Protein AF-A0A7W9L781-F1 (afdb_monomer)

Sequence (285 aa):
MYNSGLSIKDALEDVSKNLYVLPAIQREFVWKPEQICRLFDSLMQGYPFGTFLFWKVEPEKSGQFKFYGFVQNYHERDAAHCPELGALPNRELTAVLDGQQRLTALNIGLRGSMAIKEPNKRWSNANAFPKRVLHVDLLAAKGEDEEGEAYRFRFLELEKAKADAESLWYPVPDILAVTNVGRLSQWLFGRFQEVGLGGESELFNRASDTLHRLYEVVHTARNLTHYTERSQELDRVLRIFIRMNSGGDRPVLFRLAPQRRCCPVVGARRPSGDSWPRRRVEPGG

Foldseek 3Di:
DWDFFDFLLRLLVCLVVQQEWAFPLDDFQDDDQVVLQVLLLCLLVPHQNDAWEKEWDALQCQQQTWTFGADAEDAPPPHRGTHTPPRPHRDTHIHTLPCNNVSSSSNNAQRHWFFDADPPDDPPDPVRTATWYKKWFLQDCQDPPVVRRRTDIDTHHPVVCVPDLPTNIDGNNVLSVDPDLVVVLVVLCVSCVVSVNNPVVVSSVSSSVSSVSSNCSRPPDSSHTYDYDHDPDPVVVVVVSQVVPVVPPGDDDDDPDGDDDDDDDDDDDDDDDDDDDDDDDDDDD

Solvent-accessible surface area (backbone atoms only — not comparable to full-atom values): 16722 Å² total; per-residue (Å²): 114,78,53,82,42,43,25,52,47,59,55,50,49,34,42,73,71,64,32,36,32,32,44,80,84,62,77,76,73,80,81,52,72,67,56,43,29,51,52,54,29,38,49,70,74,63,51,86,76,55,70,29,36,34,34,46,39,52,28,91,52,30,55,73,51,61,40,24,39,70,45,34,62,39,22,68,86,89,36,52,60,57,47,76,64,59,78,53,61,70,36,71,33,34,32,43,72,38,50,55,64,62,55,30,40,50,34,19,40,43,74,33,28,45,19,54,75,44,85,97,48,56,89,88,43,76,87,22,40,58,68,16,34,34,24,36,41,40,63,62,70,70,43,87,44,99,84,59,64,50,50,60,47,46,73,37,37,72,69,60,46,67,68,43,86,88,50,48,59,44,59,45,34,60,59,76,75,56,89,53,69,68,61,52,55,53,52,49,52,54,52,31,51,76,73,68,47,70,81,44,61,68,57,50,50,51,27,49,53,52,51,51,46,52,47,38,49,36,67,66,33,46,59,45,38,38,39,64,44,68,72,85,50,64,72,58,53,51,50,51,48,48,62,71,54,45,86,54,73,75,77,81,84,73,76,84,70,69,83,74,81,78,74,86,84,79,84,81,90,86,83,90,83,85,84,83,86,90,86,87,81,87,88,91,135

InterPro domains:
  IPR004919 GmrSD restriction endonucleases, N-terminal domain [PF03235] (8-248)

Secondary structure (DSSP, 8-state):
-EEEEEPHHHHHHHHHTT-EEEETTPPPP---HHHHHHHHHHHHHT----EEEEEEEPHHHHTTS-EEPPPSEEETTTB-SPPB----TT--EEEEEE-HHHHHHHHHHHH-EEE-PPTTS-TT-GGGS-EEEEEEESS------TT---S-EEEE-HHHHHH-SS--EEEGGGGGG--SHHHHHHHHHHHHHHTT-TT-HHHHHHHHHHHHHHHIIIII---EEEEEE----HHHHHHHHHHHHTTSSPPP---------------------------------

pLDDT: mean 78.5, std 19.69, range [27.98, 96.44]

Mean predicted aligned error: 11.53 Å

Radius of gyration: 25.7 Å; Cα contacts (8 Å, |Δi|>4): 435; chains: 1; bounding box: 94×49×53 Å

Organism: Brevundimonas vesicularis (NCBI:txid41276)

Nearest PDB structures (foldseek):
  7p9k-assembly1_B  TM=9.036E-01  e=3.433E-27  Escherichia fergusonii ATCC 35469
  7p9m-assembly1_A  TM=8.780E-01  e=1.892E-24  Escherichia fergusonii ATCC 35469
  7p9m-assembly1_B  TM=8.901E-01  e=6.105E-23  Escherichia fergusonii ATCC 35469
  2qgn-assembly1_A  TM=2.342E-01  e=7.440E+00  Halalkalibacterium halodurans C-125

Structure (mmCIF, N/CA/C/O backbone):
data_AF-A0A7W9L781-F1
#
_entry.id   AF-A0A7W9L781-F1
#
loop_
_atom_site.group_PDB
_atom_site.id
_atom_site.type_symbol
_atom_site.label_atom_id
_atom_site.label_alt_id
_atom_site.label_comp_id
_atom_site.label_asym_id
_atom_site.label_entity_id
_atom_site.label_seq_id
_atom_site.pdbx_PDB_ins_code
_atom_site.Cartn_x
_atom_site.Cartn_y
_atom_site.Cartn_z
_atom_site.occupancy
_atom_site.B_iso_or_equiv
_atom_site.auth_seq_id
_atom_site.auth_comp_id
_atom_site.auth_asym_id
_atom_site.auth_atom_id
_atom_site.pdbx_PDB_model_num
ATOM 1 N N . MET A 1 1 ? 2.669 2.749 25.918 1.00 42.81 1 MET A N 1
ATOM 2 C CA . MET A 1 1 ? 3.988 2.226 25.502 1.00 42.81 1 MET A CA 1
ATOM 3 C C . MET A 1 1 ? 4.027 2.268 23.987 1.00 42.81 1 MET A C 1
ATOM 5 O O . MET A 1 1 ? 3.068 1.810 23.378 1.00 42.81 1 MET A O 1
ATOM 9 N N . TYR A 1 2 ? 5.053 2.883 23.398 1.00 49.41 2 TYR A N 1
ATOM 10 C CA . TYR A 1 2 ? 5.315 2.766 21.962 1.00 49.41 2 TYR A CA 1
ATOM 11 C C . TYR A 1 2 ? 5.859 1.358 21.725 1.00 49.41 2 TYR A C 1
ATOM 13 O O . TYR A 1 2 ? 6.877 1.003 22.314 1.00 49.41 2 TYR A O 1
ATOM 21 N N . ASN A 1 3 ? 5.149 0.543 20.951 1.00 54.62 3 ASN A N 1
ATOM 22 C CA . ASN A 1 3 ? 5.603 -0.808 20.641 1.00 54.62 3 ASN A CA 1
ATOM 23 C C . ASN A 1 3 ? 6.422 -0.785 19.347 1.00 54.62 3 ASN A C 1
ATOM 25 O O . ASN A 1 3 ? 6.107 -0.047 18.413 1.00 54.62 3 ASN A O 1
ATOM 29 N N . SER A 1 4 ? 7.489 -1.584 19.337 1.00 52.03 4 SER A N 1
ATOM 30 C CA . SER A 1 4 ? 8.460 -1.759 18.254 1.00 52.03 4 SER A CA 1
ATOM 31 C C . SER A 1 4 ? 7.769 -1.923 16.895 1.00 52.03 4 SER A C 1
ATOM 33 O O . SER A 1 4 ? 6.779 -2.647 16.802 1.00 52.03 4 SER A O 1
ATOM 35 N N . GLY A 1 5 ? 8.284 -1.234 15.870 1.00 65.69 5 GLY A N 1
ATOM 36 C CA . GLY A 1 5 ? 7.576 -0.977 14.611 1.00 65.69 5 GLY A CA 1
ATOM 37 C C . GLY A 1 5 ? 7.025 -2.221 13.905 1.00 65.69 5 GLY A C 1
ATOM 38 O O . GLY A 1 5 ? 7.646 -3.283 13.890 1.00 65.69 5 GLY A O 1
ATOM 39 N N . LEU A 1 6 ? 5.839 -2.060 13.328 1.00 80.56 6 LEU A N 1
ATOM 40 C CA . LEU A 1 6 ? 5.156 -3.051 12.498 1.00 80.56 6 LEU A CA 1
ATOM 41 C C . LEU A 1 6 ? 5.680 -2.924 11.057 1.00 80.56 6 LEU A C 1
ATOM 43 O O . LEU A 1 6 ? 5.978 -1.806 10.622 1.00 80.56 6 LEU A O 1
ATOM 47 N N . SER A 1 7 ? 5.819 -4.032 10.323 1.00 88.56 7 SER A N 1
ATOM 48 C CA . SER A 1 7 ? 6.110 -3.948 8.886 1.00 88.56 7 SER A CA 1
ATOM 49 C C . SER A 1 7 ? 4.850 -3.546 8.111 1.00 88.56 7 SER A C 1
ATOM 51 O O . SER A 1 7 ? 3.725 -3.784 8.562 1.00 88.56 7 SER A O 1
ATOM 53 N N . ILE A 1 8 ? 5.017 -2.947 6.929 1.00 90.50 8 ILE A N 1
ATOM 54 C CA . ILE A 1 8 ? 3.876 -2.626 6.056 1.00 90.50 8 ILE A CA 1
ATOM 55 C C . ILE A 1 8 ? 3.110 -3.897 5.696 1.00 90.50 8 ILE A C 1
ATOM 57 O O . ILE A 1 8 ? 1.880 -3.901 5.732 1.00 90.50 8 ILE A O 1
ATOM 61 N N . LYS A 1 9 ? 3.825 -4.982 5.390 1.00 91.31 9 LYS A N 1
ATOM 62 C CA . LYS A 1 9 ? 3.214 -6.275 5.095 1.00 91.31 9 LYS A CA 1
ATOM 63 C C . LYS A 1 9 ? 2.321 -6.766 6.233 1.00 91.31 9 LYS A C 1
ATOM 65 O O . LYS A 1 9 ? 1.160 -7.061 5.971 1.00 91.31 9 LYS A O 1
ATOM 70 N N . ASP A 1 10 ? 2.818 -6.792 7.469 1.00 90.62 10 ASP A N 1
ATOM 71 C CA . ASP A 1 10 ? 2.042 -7.273 8.623 1.00 90.62 10 ASP A CA 1
ATOM 72 C C . ASP A 1 10 ? 0.781 -6.420 8.834 1.00 90.62 10 ASP A C 1
ATOM 74 O O . ASP A 1 10 ? -0.316 -6.947 9.023 1.00 90.62 10 ASP A O 1
ATOM 78 N N . ALA A 1 11 ? 0.908 -5.093 8.715 1.00 90.56 11 ALA A N 1
ATOM 79 C CA . ALA A 1 11 ? -0.229 -4.180 8.812 1.00 90.56 11 ALA A CA 1
ATOM 80 C C . ALA A 1 11 ? -1.291 -4.459 7.741 1.00 90.56 11 ALA A C 1
ATOM 82 O O . ALA A 1 11 ? -2.489 -4.478 8.024 1.00 90.56 11 ALA A O 1
ATOM 83 N N . LEU A 1 12 ? -0.863 -4.675 6.496 1.00 91.94 12 LEU A N 1
ATOM 84 C CA . LEU A 1 12 ? -1.770 -4.958 5.388 1.00 91.94 12 LEU A CA 1
ATOM 85 C C . LEU A 1 12 ? -2.371 -6.366 5.464 1.00 91.94 12 LEU A C 1
ATOM 87 O O . LEU A 1 12 ? -3.509 -6.562 5.029 1.00 91.94 12 LEU A O 1
ATOM 91 N N . GLU A 1 13 ? -1.662 -7.333 6.044 1.00 91.81 13 GLU A N 1
ATOM 92 C CA . GLU A 1 13 ? -2.226 -8.640 6.371 1.00 91.81 13 GLU A CA 1
ATOM 93 C C . GLU A 1 13 ? -3.347 -8.516 7.407 1.00 91.81 13 GLU A C 1
ATOM 95 O O . GLU A 1 13 ? -4.419 -9.095 7.214 1.00 91.81 13 GLU A O 1
ATOM 100 N N . ASP A 1 14 ? -3.155 -7.726 8.462 1.00 91.81 14 ASP A N 1
ATOM 101 C CA . ASP A 1 14 ? -4.190 -7.483 9.470 1.00 91.81 14 ASP A CA 1
ATOM 102 C C . ASP A 1 14 ? -5.403 -6.743 8.887 1.00 91.81 14 ASP A C 1
ATOM 104 O O . ASP A 1 14 ? -6.551 -7.071 9.210 1.00 91.81 14 ASP A O 1
ATOM 108 N N . VAL A 1 15 ? -5.177 -5.802 7.964 1.00 91.25 15 VAL A N 1
ATOM 109 C CA . VAL A 1 15 ? -6.245 -5.178 7.166 1.00 91.25 15 VAL A CA 1
ATOM 110 C C . VAL A 1 15 ? -6.979 -6.231 6.331 1.00 91.25 15 VAL A C 1
ATOM 112 O O . VAL A 1 15 ? -8.206 -6.249 6.307 1.00 91.25 15 VAL A O 1
ATOM 115 N N . SER A 1 16 ? -6.259 -7.149 5.678 1.00 88.75 16 SER A N 1
ATOM 116 C CA . SER A 1 16 ? -6.868 -8.199 4.846 1.00 88.75 16 SER A CA 1
ATOM 117 C C . SER A 1 16 ? -7.725 -9.191 5.640 1.00 88.75 16 SER A C 1
ATOM 119 O O . SER A 1 16 ? -8.744 -9.665 5.139 1.00 88.75 16 SER A O 1
ATOM 121 N N . LYS A 1 17 ? -7.342 -9.475 6.891 1.00 89.19 17 LYS A N 1
ATOM 122 C CA . LYS A 1 17 ? -8.046 -10.383 7.813 1.00 89.19 17 LYS A CA 1
ATOM 123 C C . LYS A 1 17 ? -9.214 -9.697 8.542 1.00 89.19 17 LYS A C 1
ATOM 125 O O . LYS A 1 17 ? -9.870 -10.334 9.379 1.00 89.19 17 LYS A O 1
ATOM 130 N N . ASN A 1 18 ? -9.477 -8.421 8.230 1.00 88.69 18 ASN A N 1
ATOM 131 C CA . ASN A 1 18 ? -10.424 -7.540 8.920 1.00 88.69 18 ASN A CA 1
ATOM 132 C C . ASN A 1 18 ? -10.156 -7.444 10.433 1.00 88.69 18 ASN A C 1
ATOM 134 O O . ASN A 1 18 ? -11.088 -7.354 11.230 1.00 88.69 18 ASN A O 1
ATOM 138 N N . LEU A 1 19 ? -8.882 -7.511 10.834 1.00 89.88 19 LEU A N 1
ATOM 139 C CA . LEU A 1 19 ? -8.443 -7.258 12.209 1.00 89.88 19 LEU A CA 1
ATOM 140 C C . LEU A 1 19 ? -8.221 -5.763 12.432 1.00 89.88 19 LEU A C 1
ATOM 142 O O . LEU A 1 19 ? -8.512 -5.250 13.512 1.00 89.88 19 LEU A O 1
ATOM 146 N N . TYR A 1 20 ? -7.724 -5.065 11.408 1.00 92.88 20 TYR A N 1
ATOM 147 C CA . TYR A 1 20 ? -7.632 -3.609 11.406 1.00 92.88 20 TYR A CA 1
ATOM 148 C C . TYR A 1 20 ? -8.896 -3.032 10.792 1.00 92.88 20 TYR A C 1
ATOM 150 O O . TYR A 1 20 ? -9.291 -3.400 9.685 1.00 92.88 20 TYR A O 1
ATOM 158 N N . VAL A 1 21 ? -9.522 -2.114 11.518 1.00 92.12 21 VAL A N 1
ATOM 159 C CA . VAL A 1 21 ? -10.822 -1.549 11.159 1.00 92.12 21 VAL A CA 1
ATOM 160 C C . VAL A 1 21 ? -10.839 -0.038 11.332 1.00 92.12 21 VAL A C 1
ATOM 162 O O . VAL A 1 21 ? -10.055 0.532 12.089 1.00 92.12 21 VAL A O 1
ATOM 165 N N . LEU A 1 22 ? -11.754 0.625 10.636 1.00 90.56 22 LEU A N 1
ATOM 166 C CA . LEU A 1 22 ? -12.004 2.053 10.770 1.00 90.56 22 LEU A CA 1
ATOM 167 C C . LEU A 1 22 ? -13.242 2.279 11.658 1.00 90.56 22 LEU A C 1
ATOM 169 O O . LEU A 1 22 ? -14.298 1.696 11.387 1.00 90.56 22 LEU A O 1
ATOM 173 N N . PRO A 1 23 ? -13.144 3.091 12.726 1.00 87.50 23 PRO A N 1
ATOM 174 C CA . PRO A 1 23 ? -14.291 3.434 13.569 1.00 87.50 23 PRO A CA 1
ATOM 175 C C . PRO A 1 23 ? -15.217 4.397 12.831 1.00 87.50 23 PRO A C 1
ATOM 177 O O . PRO A 1 23 ? -14.705 5.242 12.121 1.00 87.50 23 PRO A O 1
ATOM 180 N N . ALA A 1 24 ? -16.528 4.373 13.098 1.00 83.12 24 ALA A N 1
ATOM 181 C CA . ALA A 1 24 ? -17.551 5.188 12.414 1.00 83.12 24 ALA A CA 1
ATOM 182 C C . ALA A 1 24 ? -17.376 6.729 12.400 1.00 83.12 24 ALA A C 1
ATOM 184 O O . ALA A 1 24 ? -18.171 7.425 11.774 1.00 83.12 24 ALA A O 1
ATOM 185 N N . ILE A 1 25 ? -16.383 7.272 13.108 1.00 80.00 25 ILE A N 1
ATOM 186 C CA . ILE A 1 25 ? -16.018 8.699 13.085 1.00 80.00 25 ILE A CA 1
ATOM 187 C C . ILE A 1 25 ? -14.985 9.024 11.985 1.00 80.00 25 ILE A C 1
ATOM 189 O O . ILE A 1 25 ? -14.530 10.163 11.865 1.00 80.00 25 ILE A O 1
ATOM 193 N N . GLN A 1 26 ? -14.577 8.025 11.200 1.00 80.12 26 GLN A N 1
ATOM 194 C CA . GLN A 1 26 ? -13.564 8.153 10.163 1.00 80.12 26 GLN A CA 1
ATOM 195 C C . GLN A 1 26 ? -14.005 9.120 9.059 1.00 80.12 26 GLN A C 1
ATOM 197 O O . GLN A 1 26 ? -15.163 9.140 8.644 1.00 80.12 26 GLN A O 1
ATOM 202 N N . ARG A 1 27 ? -13.056 9.904 8.538 1.00 84.06 27 ARG A N 1
ATOM 203 C CA . ARG A 1 27 ? -13.295 10.707 7.326 1.00 84.06 27 ARG A CA 1
ATOM 204 C C . ARG A 1 27 ? -13.153 9.829 6.088 1.00 84.06 27 ARG A C 1
ATOM 206 O O . ARG A 1 27 ? -12.332 8.911 6.092 1.00 84.06 27 ARG A O 1
ATOM 213 N N . GLU A 1 28 ? -13.887 10.161 5.032 1.00 85.19 28 GLU A N 1
ATOM 214 C CA . GLU A 1 28 ? -13.767 9.485 3.738 1.00 85.19 28 GLU A CA 1
ATOM 215 C C . GLU A 1 28 ? -12.348 9.576 3.170 1.00 85.19 28 GLU A C 1
ATOM 217 O O . GLU A 1 28 ? -11.562 10.466 3.514 1.00 85.19 28 GLU A O 1
ATOM 222 N N . PHE A 1 29 ? -12.001 8.620 2.311 1.00 88.31 29 PHE A N 1
ATOM 223 C CA . PHE A 1 29 ? -10.730 8.635 1.604 1.00 88.31 29 PHE A CA 1
ATOM 224 C C . PHE A 1 29 ? -10.739 9.719 0.522 1.00 88.31 29 PHE A C 1
ATOM 226 O O . PHE A 1 29 ? -11.594 9.709 -0.357 1.00 88.31 29 PHE A O 1
ATOM 233 N N . VAL A 1 30 ? -9.787 10.654 0.595 1.00 88.94 30 VAL A N 1
ATOM 234 C CA . VAL A 1 30 ? -9.740 11.840 -0.286 1.00 88.94 30 VAL A CA 1
ATOM 235 C C . VAL A 1 30 ? -8.405 12.007 -1.011 1.00 88.94 30 VAL A C 1
ATOM 237 O O . VAL A 1 30 ? -8.201 13.006 -1.700 1.00 88.94 30 VAL A O 1
ATOM 240 N N . TRP A 1 31 ? -7.468 11.071 -0.842 1.00 92.44 31 TRP A N 1
ATOM 241 C CA . TRP A 1 31 ? -6.155 11.180 -1.471 1.00 92.44 31 TRP A CA 1
ATOM 242 C C . TRP A 1 31 ? -6.209 10.889 -2.970 1.00 92.44 31 TRP A C 1
ATOM 244 O O . TRP A 1 31 ? -6.793 9.901 -3.418 1.00 92.44 31 TRP A O 1
ATOM 254 N N . LYS A 1 32 ? -5.532 11.745 -3.735 1.00 92.12 32 LYS A N 1
ATOM 255 C CA . LYS A 1 32 ? -5.332 11.592 -5.179 1.00 92.12 32 LYS A CA 1
ATOM 256 C C . LYS A 1 32 ? -4.143 10.665 -5.485 1.00 92.12 32 LYS A C 1
ATOM 258 O O . LYS A 1 32 ? -3.283 10.492 -4.614 1.00 92.12 32 LYS A O 1
ATOM 263 N N . PRO A 1 33 ? -4.045 10.100 -6.705 1.00 92.69 33 PRO A N 1
ATOM 264 C CA . PRO A 1 33 ? -2.952 9.208 -7.097 1.00 92.69 33 PRO A CA 1
ATOM 265 C C . PRO A 1 33 ? -1.568 9.786 -6.814 1.00 92.69 33 PRO A C 1
ATOM 267 O O . PRO A 1 33 ? -0.698 9.078 -6.320 1.00 92.69 33 PRO A O 1
ATOM 270 N N . GLU A 1 34 ? -1.381 11.085 -7.049 1.00 92.00 34 GLU A N 1
ATOM 271 C CA . GLU A 1 34 ? -0.097 11.768 -6.883 1.00 92.00 34 GLU A CA 1
ATOM 272 C C . GLU A 1 34 ? 0.348 11.783 -5.413 1.00 92.00 34 GLU A C 1
ATOM 274 O O . GLU A 1 34 ? 1.533 11.644 -5.117 1.00 92.00 34 GLU A O 1
ATOM 279 N N . GLN A 1 35 ? -0.597 11.888 -4.473 1.00 92.94 35 GLN A N 1
ATOM 280 C CA . GLN A 1 35 ? -0.300 11.840 -3.037 1.00 92.94 35 GLN A CA 1
ATOM 281 C C . GLN A 1 35 ? 0.135 10.441 -2.602 1.00 92.94 35 GLN A C 1
ATOM 283 O O . GLN A 1 35 ? 1.015 10.307 -1.755 1.00 92.94 35 GLN A O 1
ATOM 288 N N . ILE A 1 36 ? -0.457 9.400 -3.194 1.00 94.38 36 ILE A N 1
ATOM 289 C CA . ILE A 1 36 ? -0.025 8.023 -2.959 1.00 94.38 36 ILE A CA 1
ATOM 290 C C . ILE A 1 36 ? 1.374 7.820 -3.551 1.00 94.38 36 ILE A C 1
ATOM 292 O O . ILE A 1 36 ? 2.243 7.316 -2.852 1.00 94.38 36 ILE A O 1
ATOM 296 N N . CYS A 1 37 ? 1.641 8.270 -4.780 1.00 93.69 37 CYS A N 1
ATOM 297 C CA . CYS A 1 37 ? 2.978 8.182 -5.376 1.00 93.69 37 CYS A CA 1
ATOM 298 C C . CYS A 1 37 ? 4.049 8.846 -4.493 1.00 93.69 37 CYS A C 1
ATOM 300 O O . CYS A 1 37 ? 5.049 8.209 -4.175 1.00 93.69 37 CYS A O 1
ATOM 302 N N . ARG A 1 38 ? 3.792 10.068 -4.006 1.00 91.88 38 ARG A N 1
ATOM 303 C CA . ARG A 1 38 ? 4.688 10.787 -3.079 1.00 91.88 38 ARG A CA 1
ATOM 304 C C . ARG A 1 38 ? 4.887 10.059 -1.748 1.00 91.88 38 ARG A C 1
ATOM 306 O O . ARG A 1 38 ? 5.983 10.085 -1.193 1.00 91.88 38 ARG A O 1
ATOM 313 N N . LEU A 1 39 ? 3.850 9.391 -1.232 1.00 91.88 39 LEU A N 1
ATOM 314 C CA . LEU A 1 39 ? 3.959 8.560 -0.029 1.00 91.88 39 LEU A CA 1
ATOM 315 C C . LEU A 1 39 ? 4.938 7.398 -0.242 1.00 91.88 39 LEU A C 1
ATOM 317 O O . LEU A 1 39 ? 5.775 7.141 0.620 1.00 91.88 39 LEU A O 1
ATOM 321 N N . PHE A 1 40 ? 4.825 6.696 -1.372 1.00 92.94 40 PHE A N 1
ATOM 322 C CA . PHE A 1 40 ? 5.705 5.573 -1.702 1.00 92.94 40 PHE A CA 1
ATOM 323 C C . PHE A 1 40 ? 7.138 6.029 -1.980 1.00 92.94 40 PHE A C 1
ATOM 325 O O . PHE A 1 40 ? 8.073 5.396 -1.499 1.00 92.94 40 PHE A O 1
ATOM 332 N N . ASP A 1 41 ? 7.319 7.151 -2.670 1.00 92.12 41 ASP A N 1
ATOM 333 C CA . ASP A 1 41 ? 8.635 7.760 -2.854 1.00 92.12 41 ASP A CA 1
ATOM 334 C C . ASP A 1 41 ? 9.282 8.114 -1.503 1.00 92.12 41 ASP A C 1
ATOM 336 O O . ASP A 1 41 ? 10.386 7.664 -1.193 1.00 92.12 41 ASP A O 1
ATOM 340 N N . SER A 1 42 ? 8.535 8.779 -0.615 1.00 90.31 42 SER A N 1
ATOM 341 C CA . SER A 1 42 ? 9.027 9.122 0.726 1.00 90.31 42 SER A CA 1
ATOM 342 C C . SER A 1 42 ? 9.431 7.888 1.542 1.00 90.31 42 SER A C 1
ATOM 344 O O . SER A 1 42 ? 10.438 7.892 2.254 1.00 90.31 42 SER A O 1
ATOM 346 N N . LEU A 1 43 ? 8.654 6.810 1.421 1.00 90.38 43 LEU A N 1
ATOM 347 C CA . LEU A 1 43 ? 8.943 5.520 2.038 1.00 90.38 43 LEU A CA 1
ATOM 348 C C . LEU A 1 43 ? 10.237 4.895 1.512 1.00 90.38 43 LEU A C 1
ATOM 350 O O . LEU A 1 43 ? 11.049 4.407 2.299 1.00 90.38 43 LEU A O 1
ATOM 354 N N . MET A 1 44 ? 10.440 4.927 0.197 1.00 90.69 44 MET A N 1
ATOM 3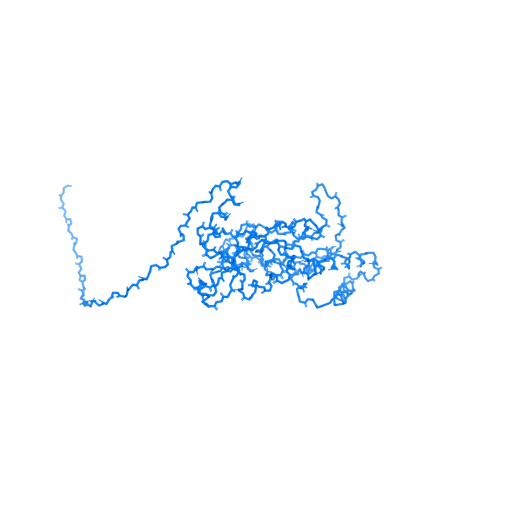55 C CA . MET A 1 44 ? 11.646 4.412 -0.448 1.00 90.69 44 MET A CA 1
ATOM 356 C C . MET A 1 44 ? 12.894 5.197 -0.034 1.00 90.69 44 MET A C 1
ATOM 358 O O . MET A 1 44 ? 13.946 4.599 0.211 1.00 90.69 44 MET A O 1
ATOM 362 N N . GLN A 1 45 ? 12.771 6.514 0.128 1.00 88.81 45 GLN A N 1
ATOM 363 C CA . GLN A 1 45 ? 13.842 7.388 0.616 1.00 88.81 45 GLN A CA 1
ATOM 364 C C . GLN A 1 45 ? 14.138 7.216 2.116 1.00 88.81 45 GLN A C 1
ATOM 366 O O . GLN A 1 45 ? 15.211 7.585 2.585 1.00 88.81 45 GLN A O 1
ATOM 371 N N . GLY A 1 46 ? 13.239 6.581 2.874 1.00 86.75 46 GLY A N 1
ATOM 372 C CA . GLY A 1 46 ? 13.411 6.351 4.310 1.00 86.75 46 GLY A CA 1
ATOM 373 C C . GLY A 1 46 ? 12.983 7.529 5.188 1.00 86.75 46 GLY A C 1
ATOM 374 O O . GLY A 1 46 ? 13.369 7.584 6.356 1.00 86.75 46 GLY A O 1
ATOM 375 N N . TYR A 1 47 ? 12.176 8.454 4.660 1.00 85.56 47 TYR A N 1
ATOM 376 C CA . TYR A 1 47 ? 11.580 9.512 5.470 1.00 85.56 47 TYR A CA 1
ATOM 377 C C . TYR A 1 47 ? 10.628 8.935 6.529 1.00 85.56 47 TYR A C 1
ATOM 379 O O . TYR A 1 47 ? 10.011 7.882 6.319 1.00 85.56 47 TYR A O 1
ATOM 387 N N . PRO A 1 48 ? 10.478 9.609 7.686 1.00 75.75 48 PRO A N 1
ATOM 388 C CA . PRO A 1 48 ? 9.609 9.126 8.745 1.00 75.75 48 PRO A CA 1
ATOM 389 C C . PRO A 1 48 ? 8.163 9.052 8.253 1.00 75.75 48 PRO A C 1
ATOM 391 O O . PRO A 1 48 ? 7.553 10.050 7.880 1.00 75.75 48 PRO A O 1
ATOM 394 N N . PHE A 1 49 ? 7.583 7.858 8.335 1.00 73.56 49 PHE A N 1
ATOM 395 C CA . PHE A 1 49 ? 6.212 7.596 7.903 1.00 73.56 49 PHE A CA 1
ATOM 396 C C . PHE A 1 49 ? 5.152 8.192 8.846 1.00 73.56 49 PHE A C 1
ATOM 398 O O . PHE A 1 49 ? 3.961 8.143 8.548 1.00 73.56 49 PHE A O 1
ATOM 405 N N . GLY A 1 50 ? 5.590 8.774 9.971 1.00 76.69 50 GLY A N 1
ATOM 406 C CA . GLY A 1 50 ? 4.790 9.315 11.069 1.00 76.69 50 GLY A CA 1
ATOM 407 C C . GLY A 1 50 ? 4.193 8.233 11.976 1.00 76.69 50 GLY A C 1
ATOM 408 O O . GLY A 1 50 ? 4.283 7.040 11.701 1.00 76.69 50 GLY A O 1
ATOM 409 N N . THR A 1 51 ? 3.561 8.655 13.070 1.00 84.56 51 THR A N 1
ATOM 410 C CA . THR A 1 51 ? 2.995 7.734 14.069 1.00 84.56 51 THR A CA 1
ATOM 411 C C . THR A 1 51 ? 1.536 7.403 13.756 1.00 84.56 51 THR A C 1
ATOM 413 O O . THR A 1 51 ? 0.786 8.266 13.296 1.00 84.56 51 THR A O 1
ATOM 416 N N . PHE A 1 52 ? 1.134 6.160 14.007 1.00 88.69 52 PHE A N 1
ATOM 417 C CA . PHE A 1 52 ? -0.255 5.710 13.997 1.00 88.69 52 PHE A CA 1
ATOM 418 C C . PHE A 1 52 ? -0.854 5.700 15.395 1.00 88.69 52 PHE A C 1
ATOM 420 O O . PHE A 1 52 ? -0.165 5.415 16.375 1.00 88.69 52 PHE A O 1
ATOM 427 N N . LEU A 1 53 ? -2.162 5.925 15.476 1.00 89.12 53 LEU A N 1
ATOM 428 C CA . LEU A 1 53 ? -2.924 5.743 16.703 1.00 89.12 53 LEU A CA 1
ATOM 429 C C . LEU A 1 53 ? -3.916 4.601 16.522 1.00 89.12 53 LEU A C 1
ATOM 431 O O . LEU A 1 53 ? -4.858 4.693 15.734 1.00 89.12 53 LEU A O 1
ATOM 435 N N . PHE A 1 54 ? -3.702 3.542 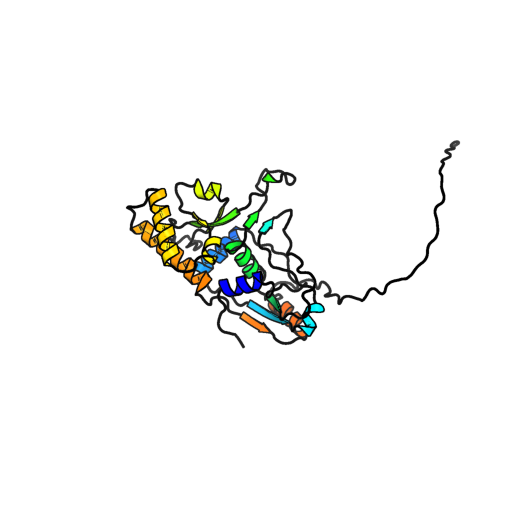17.286 1.00 91.44 54 PHE A N 1
ATOM 436 C CA . PHE A 1 54 ? -4.538 2.356 17.314 1.00 91.44 54 PHE A CA 1
ATOM 437 C C . PHE A 1 54 ? -5.325 2.284 18.615 1.00 91.44 54 PHE A C 1
ATOM 439 O O . PHE A 1 54 ? -4.845 2.678 19.677 1.00 91.44 54 PHE A O 1
ATOM 446 N N . TRP A 1 55 ? -6.528 1.734 18.534 1.00 90.88 55 TRP A N 1
ATOM 447 C CA . TRP A 1 55 ? -7.362 1.397 19.674 1.00 90.88 55 TRP A CA 1
ATOM 448 C C . TRP A 1 55 ? -7.684 -0.091 19.642 1.00 90.88 55 TRP A C 1
ATOM 450 O O . TRP A 1 55 ? -8.296 -0.583 18.696 1.00 90.88 55 TRP A O 1
ATOM 460 N N . LYS A 1 56 ? -7.245 -0.816 20.670 1.00 90.25 56 LYS A N 1
ATOM 461 C CA . LYS A 1 56 ? -7.576 -2.231 20.838 1.00 90.25 56 LYS A CA 1
ATOM 462 C C . LYS A 1 56 ? -8.984 -2.349 21.402 1.00 90.25 56 LYS A C 1
ATOM 464 O O . LYS A 1 56 ? -9.238 -1.911 22.521 1.00 90.25 56 LYS A O 1
ATOM 469 N N . VAL A 1 57 ? -9.877 -2.943 20.622 1.00 88.00 57 VAL A N 1
ATOM 470 C CA . VAL A 1 57 ? -11.268 -3.197 20.990 1.00 88.00 57 VAL A CA 1
ATOM 471 C C . VAL A 1 57 ? -11.391 -4.646 21.430 1.00 88.00 57 VAL A C 1
ATOM 473 O O . VAL A 1 57 ? -11.073 -5.568 20.675 1.00 88.00 57 VAL A O 1
ATOM 476 N N . GLU A 1 58 ? -11.857 -4.827 22.659 1.00 88.12 58 GLU A N 1
ATOM 477 C CA . GLU A 1 58 ? -12.076 -6.145 23.243 1.00 88.12 58 GLU A CA 1
ATOM 478 C C . GLU A 1 58 ? -13.226 -6.901 22.539 1.00 88.12 58 GLU A C 1
ATOM 480 O O . GLU A 1 58 ? -14.214 -6.274 22.120 1.00 88.12 58 GLU A O 1
ATOM 485 N N . PRO A 1 59 ? -13.138 -8.241 22.417 1.00 85.94 59 PRO A N 1
ATOM 486 C CA . PRO A 1 59 ? -14.167 -9.074 21.790 1.00 85.94 59 PRO A CA 1
ATOM 487 C C . PRO A 1 59 ? -15.587 -8.808 22.303 1.00 85.94 59 PRO A C 1
ATOM 489 O O . PRO A 1 59 ? -16.530 -8.754 21.512 1.00 85.94 59 PRO A O 1
ATOM 492 N N . GLU A 1 60 ? -15.747 -8.551 23.598 1.00 84.75 60 GLU A N 1
ATOM 493 C CA . GLU A 1 60 ? -17.025 -8.315 24.278 1.00 84.75 60 GLU A CA 1
ATOM 494 C C . GLU A 1 60 ? -17.684 -6.994 23.849 1.00 84.75 60 GLU A C 1
ATOM 496 O O . GLU A 1 60 ? -18.908 -6.832 23.907 1.00 84.75 60 GLU A O 1
ATOM 501 N N . LYS A 1 61 ? -16.874 -6.031 23.402 1.00 80.12 61 LYS A N 1
ATOM 502 C CA . LYS A 1 61 ? -17.314 -4.695 22.984 1.00 80.12 61 LYS A CA 1
ATOM 503 C C . LYS A 1 61 ? -17.335 -4.519 21.470 1.00 80.12 61 LYS A C 1
ATOM 505 O O . LYS A 1 61 ? -18.028 -3.627 20.986 1.00 80.12 61 LYS A O 1
ATOM 510 N N . SER A 1 62 ? -16.663 -5.392 20.719 1.00 79.25 62 SER A N 1
ATOM 511 C CA . SER A 1 62 ? -16.610 -5.372 19.248 1.00 79.25 62 SER A CA 1
ATOM 512 C C . SER A 1 62 ? -17.993 -5.276 18.582 1.00 79.25 62 SER A C 1
ATOM 514 O O . SER A 1 62 ? -18.180 -4.501 17.649 1.00 79.25 62 SER A O 1
ATOM 516 N N . GLY A 1 63 ? -19.002 -5.979 19.109 1.00 77.12 63 GLY A N 1
ATOM 517 C CA . GLY A 1 63 ? -20.369 -5.961 18.570 1.00 77.12 63 GLY A CA 1
ATOM 518 C C . GLY A 1 63 ? -21.176 -4.690 18.867 1.00 77.12 63 GLY A C 1
ATOM 519 O O . GLY A 1 63 ? -22.260 -4.515 18.315 1.00 77.12 63 GLY A O 1
ATOM 520 N N . GLN A 1 64 ? -20.686 -3.805 19.740 1.00 80.25 64 GLN A N 1
ATOM 521 C CA . GLN A 1 64 ? -21.386 -2.574 20.138 1.00 80.25 64 GLN A CA 1
ATOM 522 C C . GLN A 1 64 ? -21.103 -1.407 19.184 1.00 80.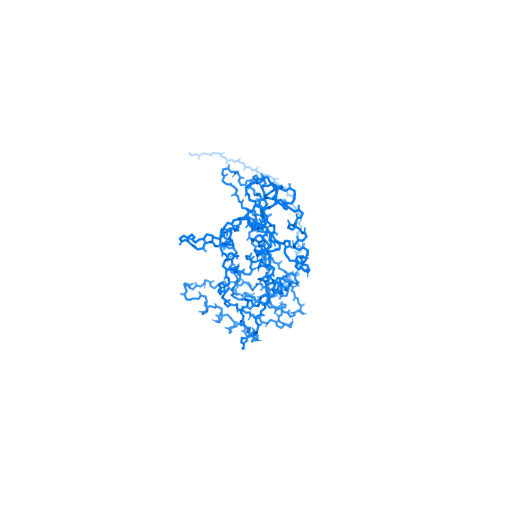25 64 GLN A C 1
ATOM 524 O O . GLN A 1 64 ? -21.823 -0.406 19.194 1.00 80.25 64 GLN A O 1
ATOM 529 N N . PHE A 1 65 ? -20.068 -1.536 18.352 1.00 80.38 65 PHE A N 1
ATOM 530 C CA . PHE A 1 65 ? -19.595 -0.492 17.456 1.00 80.38 65 PHE A CA 1
ATOM 531 C C . PHE A 1 65 ? -19.807 -0.876 15.994 1.00 80.38 65 PHE A C 1
ATOM 533 O O . PHE A 1 65 ? -19.849 -2.049 15.627 1.00 80.38 65 PHE A O 1
ATOM 540 N N . LYS A 1 66 ? -19.939 0.146 15.146 1.00 84.12 66 LYS A N 1
ATOM 541 C CA . LYS A 1 66 ? -19.912 -0.020 13.694 1.00 84.12 66 LYS A CA 1
ATOM 542 C C . LYS A 1 66 ? -18.498 0.216 13.191 1.00 84.12 66 LYS A C 1
ATOM 544 O O . LYS A 1 66 ? -17.884 1.232 13.528 1.00 84.12 66 LYS A O 1
ATOM 549 N N . PHE A 1 67 ? -18.034 -0.707 12.360 1.00 88.81 67 PHE A N 1
ATOM 550 C CA . PHE A 1 67 ? -16.706 -0.685 11.778 1.00 88.81 67 PHE A CA 1
ATOM 551 C C . PHE A 1 67 ? -16.771 -0.729 10.257 1.00 88.81 67 PHE A C 1
ATOM 553 O O . PHE A 1 67 ? -17.654 -1.349 9.660 1.00 88.81 67 PHE A O 1
ATOM 560 N N . TYR A 1 68 ? -15.792 -0.078 9.649 1.00 89.94 68 TYR A N 1
ATOM 561 C CA . TYR A 1 68 ? -15.604 -0.023 8.211 1.00 89.94 68 TYR A CA 1
ATOM 562 C C . TYR A 1 68 ? -14.242 -0.609 7.851 1.00 89.94 68 TYR A C 1
ATOM 564 O O . TYR A 1 68 ? -13.321 -0.644 8.669 1.00 89.94 68 TYR A O 1
ATOM 572 N N . GLY A 1 69 ? -14.126 -1.086 6.621 1.00 89.56 69 GLY A N 1
ATOM 573 C CA . GLY A 1 69 ? -12.900 -1.617 6.057 1.00 89.56 69 GLY A CA 1
ATOM 574 C C . GLY A 1 69 ? -12.111 -0.544 5.328 1.00 89.56 69 GLY A C 1
ATOM 575 O O . GLY A 1 69 ? -12.589 0.561 5.069 1.00 89.56 69 GLY A O 1
ATOM 576 N N . PHE A 1 70 ? -10.886 -0.894 4.970 1.00 91.12 70 PHE A N 1
ATOM 577 C CA . PHE A 1 70 ? -10.032 -0.046 4.154 1.00 91.12 70 PHE A CA 1
ATOM 578 C C . PHE A 1 70 ? -10.380 -0.226 2.680 1.00 91.12 70 PHE A C 1
ATOM 580 O O . PHE A 1 70 ? -10.578 -1.348 2.209 1.00 91.12 70 PHE A O 1
ATOM 587 N N . VAL A 1 71 ? -10.417 0.878 1.936 1.00 90.75 71 VAL A N 1
ATOM 588 C CA . VAL A 1 71 ? -10.592 0.821 0.483 1.00 90.75 71 VAL A CA 1
ATOM 589 C C . VAL A 1 71 ? -9.399 0.082 -0.125 1.00 90.75 71 VAL A C 1
ATOM 591 O O . VAL A 1 71 ? -8.248 0.375 0.196 1.00 90.75 71 VAL A O 1
ATOM 594 N N . GLN A 1 72 ? -9.679 -0.905 -0.975 1.00 91.12 72 GLN A N 1
ATOM 595 C CA . GLN A 1 72 ? -8.667 -1.639 -1.740 1.00 91.12 72 GLN A CA 1
ATOM 596 C C . GLN A 1 72 ? -8.724 -1.242 -3.218 1.00 91.12 72 GLN A C 1
ATOM 598 O O . GLN A 1 72 ? -7.724 -0.832 -3.791 1.00 91.12 72 GLN A O 1
ATOM 603 N N . ASN A 1 73 ? -9.903 -1.319 -3.836 1.00 91.44 73 ASN A N 1
ATOM 604 C CA . ASN A 1 73 ? -10.115 -0.898 -5.219 1.00 91.44 73 ASN A CA 1
ATOM 605 C C . ASN A 1 73 ? -10.946 0.383 -5.216 1.00 91.44 73 ASN A C 1
ATOM 607 O O . ASN A 1 73 ? -12.169 0.320 -5.119 1.00 91.44 73 ASN A O 1
ATOM 611 N N . TYR A 1 74 ? -10.273 1.530 -5.264 1.00 91.50 74 TYR A N 1
ATOM 612 C CA . TYR A 1 74 ? -10.942 2.824 -5.277 1.00 91.50 74 TYR A CA 1
ATOM 613 C C . TYR A 1 74 ? -11.575 3.059 -6.644 1.00 91.50 74 TYR A C 1
ATOM 615 O O . TYR A 1 74 ? -10.886 2.999 -7.663 1.00 91.50 74 TYR A O 1
ATOM 623 N N . HI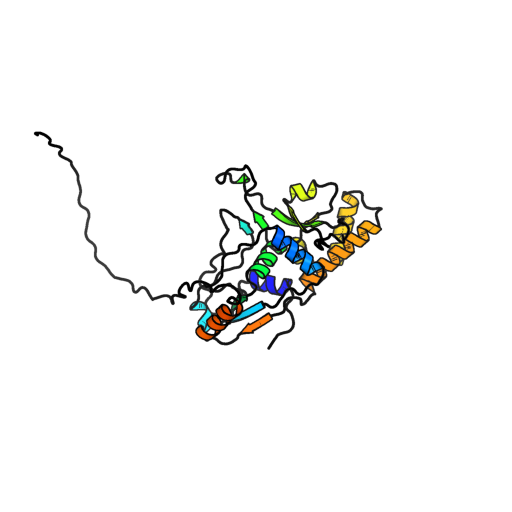S A 1 75 ? -12.868 3.364 -6.665 1.00 89.38 75 HIS A N 1
ATOM 624 C CA . HIS A 1 75 ? -13.560 3.785 -7.876 1.00 89.38 75 HIS A CA 1
ATOM 625 C C . HIS A 1 75 ? -14.356 5.050 -7.581 1.00 89.38 75 HIS A C 1
ATOM 627 O O . HIS A 1 75 ? -15.316 5.008 -6.821 1.00 89.38 75 HIS A O 1
ATOM 633 N N . GLU A 1 76 ? -14.011 6.155 -8.238 1.00 86.50 76 GLU A N 1
ATOM 634 C CA . GLU A 1 76 ? -14.556 7.487 -7.930 1.00 86.50 76 GLU A CA 1
ATOM 635 C C . GLU A 1 76 ? -16.098 7.548 -7.992 1.00 86.50 76 GLU A C 1
ATOM 637 O O . GLU A 1 76 ? -16.723 8.232 -7.190 1.00 86.50 76 GLU A O 1
ATOM 642 N N . ARG A 1 77 ? -16.726 6.799 -8.911 1.00 84.94 77 ARG A N 1
ATOM 643 C CA . ARG A 1 77 ? -18.193 6.654 -8.983 1.00 84.94 77 ARG A CA 1
ATOM 644 C C . ARG A 1 77 ? -18.787 5.553 -8.094 1.00 84.94 77 ARG A C 1
ATOM 646 O O . ARG A 1 77 ? -19.721 5.822 -7.350 1.00 84.94 77 ARG A O 1
ATOM 653 N N . ASP A 1 78 ? -18.301 4.319 -8.226 1.00 82.31 78 ASP A N 1
ATOM 654 C CA . ASP A 1 78 ? -19.009 3.129 -7.731 1.00 82.31 78 ASP A CA 1
ATOM 655 C C . ASP A 1 78 ? -18.478 2.611 -6.379 1.00 82.31 78 ASP A C 1
ATOM 657 O O . ASP A 1 78 ? -19.159 1.848 -5.700 1.00 82.31 78 ASP A O 1
ATOM 661 N N . ALA A 1 79 ? -17.267 3.010 -5.976 1.00 83.06 79 ALA A N 1
ATOM 662 C CA . ALA A 1 79 ? -16.595 2.529 -4.765 1.00 83.06 79 ALA A CA 1
ATOM 663 C C . ALA A 1 79 ? -15.674 3.609 -4.165 1.00 83.06 79 ALA A C 1
ATOM 665 O O . ALA A 1 79 ? -14.485 3.380 -3.929 1.00 83.06 79 ALA A O 1
ATOM 666 N N . ALA A 1 80 ? -16.222 4.810 -3.964 1.00 80.06 80 ALA A N 1
ATOM 667 C CA . ALA A 1 80 ? -15.500 5.932 -3.362 1.00 80.06 80 ALA A CA 1
ATOM 668 C C . ALA A 1 80 ? -15.449 5.844 -1.826 1.00 80.06 80 ALA A C 1
ATOM 670 O O . ALA A 1 80 ? -14.556 6.409 -1.195 1.00 80.06 80 ALA A O 1
ATOM 671 N N . HIS A 1 81 ? -16.399 5.120 -1.231 1.00 83.00 81 HIS A N 1
ATOM 672 C CA . HIS A 1 81 ? -16.584 5.031 0.214 1.00 83.00 81 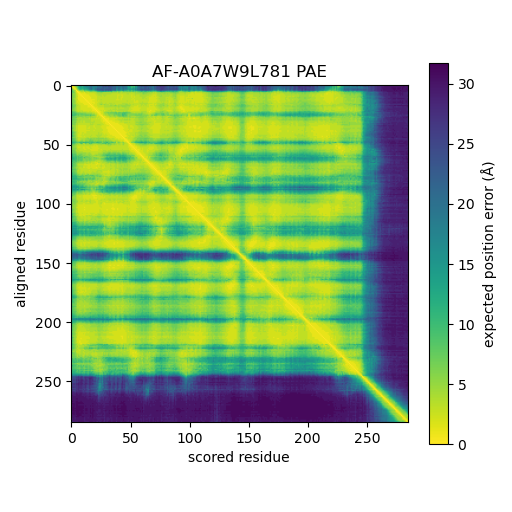HIS A CA 1
ATOM 673 C C . HIS A 1 81 ? -15.877 3.813 0.816 1.00 83.00 81 HIS A C 1
ATOM 675 O O . HIS A 1 81 ? -15.692 2.780 0.167 1.00 83.00 81 HIS A O 1
ATOM 681 N N . CYS A 1 82 ? -15.520 3.918 2.097 1.00 82.62 82 CYS A N 1
ATOM 682 C CA . CYS A 1 82 ? -15.011 2.785 2.863 1.00 82.62 82 CYS A CA 1
ATOM 683 C C . CYS A 1 82 ? -16.105 1.708 2.997 1.00 82.62 82 CYS A C 1
ATOM 685 O O . CYS A 1 82 ? -17.216 2.040 3.419 1.00 82.62 82 CYS A O 1
ATOM 687 N N . PRO A 1 83 ? -15.821 0.430 2.682 1.00 84.56 83 PRO A N 1
ATOM 688 C CA . PRO A 1 83 ? -16.826 -0.626 2.752 1.00 84.56 83 PRO A CA 1
ATOM 689 C C . PRO A 1 83 ? -17.275 -0.875 4.197 1.00 84.56 83 PRO A C 1
ATOM 691 O O . PRO A 1 83 ? -16.452 -0.931 5.110 1.00 84.56 83 PRO A O 1
ATOM 694 N N . GLU A 1 84 ? -18.574 -1.065 4.416 1.00 84.69 84 GLU A N 1
ATOM 695 C CA . GLU A 1 84 ? -19.094 -1.508 5.713 1.00 84.69 84 GLU A CA 1
ATOM 696 C C . GLU A 1 84 ? -18.736 -2.982 5.949 1.00 84.69 84 GLU A C 1
ATOM 698 O O . GLU A 1 84 ? -19.028 -3.836 5.114 1.00 84.69 84 GLU A O 1
ATOM 703 N N . LEU A 1 85 ? -18.124 -3.301 7.096 1.00 80.19 85 LEU A N 1
ATOM 704 C CA . LEU A 1 85 ? -17.740 -4.682 7.440 1.00 80.19 85 LEU A CA 1
ATOM 705 C C . LEU A 1 85 ? -18.844 -5.455 8.180 1.00 80.19 85 LEU A C 1
ATOM 707 O O . LEU A 1 85 ? -18.650 -6.609 8.557 1.00 80.19 85 LEU A O 1
ATOM 711 N N . GLY A 1 86 ? -20.008 -4.834 8.386 1.00 70.38 86 GLY A N 1
ATOM 712 C CA . GLY A 1 86 ? -21.085 -5.399 9.193 1.00 70.38 86 GLY A CA 1
ATOM 713 C C . GLY A 1 86 ? -20.700 -5.542 10.670 1.00 70.38 86 GLY A C 1
ATOM 714 O O . GLY A 1 86 ? -19.787 -4.881 11.169 1.00 70.38 86 GLY A O 1
ATOM 715 N N . ALA A 1 87 ? -21.429 -6.391 11.397 1.00 67.56 87 ALA A N 1
ATOM 716 C CA . ALA A 1 87 ? -21.088 -6.719 12.777 1.00 67.56 87 ALA A CA 1
ATOM 717 C C . ALA A 1 87 ? -19.974 -7.775 12.800 1.00 67.56 87 ALA A C 1
ATOM 719 O O . ALA A 1 87 ? -20.117 -8.846 12.213 1.00 67.56 87 ALA A O 1
ATOM 720 N N . LEU A 1 88 ? -18.898 -7.494 13.533 1.00 74.38 88 LEU A N 1
ATOM 721 C CA . LEU A 1 88 ? -17.796 -8.425 13.787 1.00 74.38 88 LEU A CA 1
ATOM 722 C C . LEU A 1 88 ? -17.787 -8.818 15.275 1.00 74.38 88 LEU A C 1
ATOM 724 O O . LEU A 1 88 ? -16.880 -8.412 15.999 1.00 74.38 88 LEU A O 1
ATOM 728 N N . PRO A 1 89 ? -18.816 -9.536 15.770 1.00 71.00 89 PRO A N 1
ATOM 729 C CA . PRO A 1 89 ? -18.931 -9.841 17.190 1.00 71.00 89 PRO A CA 1
ATOM 730 C C . PRO A 1 89 ? -17.846 -10.823 17.640 1.00 71.00 89 PRO A C 1
ATOM 732 O O . PRO A 1 89 ? -17.454 -11.722 16.897 1.00 71.00 89 PRO A O 1
ATOM 735 N N . ASN A 1 90 ? -17.424 -10.681 18.896 1.00 78.56 90 ASN A N 1
ATOM 736 C CA . ASN A 1 90 ? -16.500 -11.584 19.575 1.00 78.56 90 ASN A CA 1
ATOM 737 C C . ASN A 1 90 ? -15.137 -11.743 18.874 1.00 78.56 90 ASN A C 1
ATOM 739 O O . ASN A 1 90 ? -14.550 -12.825 18.865 1.00 78.56 90 ASN A O 1
ATOM 743 N N . ARG A 1 91 ? -14.629 -10.661 18.271 1.00 82.06 91 ARG A N 1
ATOM 744 C CA . ARG A 1 91 ? -13.281 -10.610 17.690 1.00 82.06 91 ARG A CA 1
ATOM 745 C C . ARG A 1 91 ? -12.475 -9.502 18.348 1.00 82.06 91 ARG A C 1
ATOM 747 O O . ARG A 1 91 ? -12.993 -8.410 18.566 1.00 82.06 91 ARG A O 1
ATOM 754 N N . GLU A 1 92 ? -11.207 -9.776 18.635 1.00 86.50 92 GLU A N 1
ATOM 755 C CA . GLU A 1 92 ? -10.266 -8.717 18.994 1.00 86.50 92 GLU A CA 1
ATOM 756 C C . GLU A 1 92 ? -9.983 -7.891 17.737 1.00 86.50 92 GLU A C 1
ATOM 758 O O . GLU A 1 92 ? -9.506 -8.420 16.730 1.00 86.50 92 GLU A O 1
ATOM 763 N N . LEU A 1 93 ? -10.307 -6.600 17.790 1.00 90.06 93 LEU A N 1
ATOM 764 C CA . LEU A 1 93 ? -10.152 -5.685 16.663 1.00 90.06 93 LEU A CA 1
ATOM 765 C C . LEU A 1 93 ? -9.209 -4.548 17.036 1.00 90.06 93 LEU A C 1
ATOM 767 O O . LEU A 1 93 ? -9.097 -4.145 18.193 1.00 90.06 93 LEU A O 1
ATOM 771 N N . THR A 1 94 ? -8.537 -4.003 16.031 1.00 91.50 94 THR A N 1
ATOM 772 C CA . THR A 1 94 ? -7.685 -2.824 16.171 1.00 91.50 94 THR A CA 1
ATOM 773 C C . THR A 1 94 ? -8.283 -1.703 15.333 1.00 91.50 94 THR A C 1
ATOM 775 O O . THR A 1 94 ? -8.196 -1.710 14.107 1.00 91.50 94 THR A O 1
ATOM 778 N N . ALA A 1 95 ? -8.932 -0.746 15.989 1.00 91.06 95 ALA A N 1
ATOM 779 C CA . ALA A 1 95 ? -9.496 0.421 15.332 1.00 91.06 95 ALA A CA 1
ATOM 780 C C . ALA A 1 95 ? -8.403 1.467 15.075 1.00 91.06 95 ALA A C 1
ATOM 782 O O . ALA A 1 95 ? -7.704 1.889 15.997 1.00 91.06 95 ALA A O 1
ATOM 783 N N . VAL A 1 96 ? -8.258 1.904 13.826 1.00 91.56 96 VAL A N 1
ATOM 784 C CA . VAL A 1 96 ? -7.280 2.925 13.433 1.00 91.56 96 VAL A CA 1
ATOM 785 C C . VAL A 1 96 ? -7.907 4.306 13.600 1.00 91.56 96 VAL A C 1
ATOM 787 O O . VAL A 1 96 ? -8.815 4.678 12.861 1.00 91.56 96 VAL A O 1
ATOM 790 N N . LEU A 1 97 ? -7.432 5.057 14.595 1.00 88.19 97 LEU A N 1
ATOM 791 C CA . LEU A 1 97 ? -7.930 6.396 14.927 1.00 88.19 97 LEU A CA 1
ATOM 792 C C . LEU A 1 97 ? -7.184 7.495 14.163 1.00 88.19 97 LEU A C 1
ATOM 794 O O . LEU A 1 97 ? -7.757 8.536 13.866 1.00 88.19 97 LEU A O 1
ATOM 798 N N . ASP A 1 98 ? -5.907 7.277 13.854 1.00 88.44 98 ASP A N 1
ATOM 799 C CA . ASP A 1 98 ? -5.106 8.178 13.026 1.00 88.44 98 ASP A CA 1
ATOM 800 C C . ASP A 1 98 ? -4.154 7.390 12.126 1.00 88.44 98 ASP A C 1
ATOM 802 O O . ASP A 1 98 ? -3.791 6.252 12.419 1.00 88.44 98 ASP A O 1
ATOM 806 N N . GLY A 1 99 ? -3.774 8.000 11.005 1.00 88.38 99 GLY A N 1
ATOM 807 C CA . GLY A 1 99 ? -3.075 7.348 9.905 1.00 88.38 99 GLY A CA 1
ATOM 808 C C . GLY A 1 99 ? -4.016 6.626 8.940 1.00 88.38 99 GLY A C 1
ATOM 809 O O . GLY A 1 99 ? -3.544 5.919 8.054 1.00 88.38 99 GLY A O 1
ATOM 810 N N . GLN A 1 100 ? -5.332 6.853 9.048 1.00 90.00 100 GLN A N 1
ATOM 811 C CA . GLN A 1 100 ? -6.350 6.226 8.197 1.00 90.00 100 GLN A CA 1
ATOM 812 C C . GLN A 1 100 ? -6.063 6.382 6.690 1.00 90.00 100 GLN A C 1
ATOM 814 O O . GLN A 1 100 ? -6.124 5.406 5.946 1.00 90.00 100 GLN A O 1
ATOM 819 N N . GLN A 1 101 ? -5.697 7.588 6.234 1.00 90.62 101 GLN A N 1
ATOM 820 C CA . GLN A 1 101 ? -5.462 7.876 4.813 1.00 90.62 101 GLN A CA 1
ATOM 821 C C . GLN A 1 101 ? -4.168 7.212 4.339 1.00 90.62 101 GLN A C 1
ATOM 823 O O . GLN A 1 101 ? -4.160 6.594 3.283 1.00 90.62 101 GLN A O 1
ATOM 828 N N . ARG A 1 102 ? -3.108 7.266 5.160 1.00 92.38 102 ARG A N 1
ATOM 829 C CA . ARG A 1 102 ? -1.814 6.621 4.889 1.00 92.38 102 ARG A CA 1
ATOM 830 C C . ARG A 1 102 ? -1.965 5.106 4.751 1.00 92.38 102 ARG A C 1
ATOM 832 O O . ARG A 1 102 ? -1.500 4.539 3.771 1.00 92.38 102 ARG A O 1
ATOM 839 N N . LEU A 1 103 ? -2.663 4.454 5.685 1.00 92.38 103 LEU A N 1
ATOM 840 C CA . LEU A 1 103 ? -2.881 3.005 5.622 1.00 92.38 103 LEU A CA 1
ATOM 841 C C . LEU A 1 103 ? -3.797 2.606 4.457 1.00 92.38 103 LEU A C 1
ATOM 843 O O . LEU A 1 103 ? -3.551 1.595 3.805 1.00 92.38 103 LEU A O 1
ATOM 847 N N . THR A 1 104 ? -4.809 3.421 4.142 1.00 93.50 104 THR A N 1
ATOM 848 C CA . THR A 1 104 ? -5.655 3.205 2.955 1.00 93.50 104 THR A CA 1
ATOM 849 C C . THR A 1 104 ? -4.846 3.356 1.665 1.00 93.50 104 THR A C 1
ATOM 851 O O . THR A 1 104 ? -4.949 2.511 0.782 1.00 93.50 104 THR A O 1
ATOM 854 N N . ALA A 1 105 ? -3.986 4.373 1.568 1.00 94.31 105 ALA A N 1
ATOM 855 C CA . ALA A 1 105 ? -3.100 4.589 0.428 1.00 94.31 105 ALA A CA 1
ATOM 856 C C . ALA A 1 105 ? -2.125 3.419 0.228 1.00 94.31 105 ALA A C 1
ATOM 858 O O . ALA A 1 105 ? -1.949 2.959 -0.900 1.00 94.31 105 ALA A O 1
ATOM 859 N N . LEU A 1 106 ? -1.557 2.884 1.315 1.00 94.06 106 LEU A N 1
ATOM 860 C CA . LEU A 1 106 ? -0.752 1.660 1.275 1.00 94.06 106 LEU A CA 1
ATOM 861 C C . LEU A 1 106 ? -1.563 0.461 0.783 1.00 94.06 106 LEU A C 1
ATOM 863 O O . LEU A 1 106 ? -1.099 -0.282 -0.078 1.00 94.06 106 LEU A O 1
ATOM 867 N N . ASN A 1 107 ? -2.784 0.286 1.289 1.00 94.62 107 ASN A N 1
ATOM 868 C CA . ASN A 1 107 ? -3.654 -0.818 0.895 1.00 94.62 107 ASN A CA 1
ATOM 869 C C . ASN A 1 107 ? -4.036 -0.751 -0.594 1.00 94.62 107 ASN A C 1
ATOM 871 O O . ASN A 1 107 ? -4.012 -1.770 -1.281 1.00 94.62 107 ASN A O 1
ATOM 875 N N . ILE A 1 108 ? -4.324 0.443 -1.114 1.00 94.44 108 ILE A N 1
ATOM 876 C CA . ILE A 1 108 ? -4.586 0.667 -2.540 1.00 94.44 108 ILE A CA 1
ATOM 877 C C . ILE A 1 108 ? -3.322 0.402 -3.367 1.00 94.44 108 ILE A C 1
ATOM 879 O O . ILE A 1 108 ? -3.385 -0.330 -4.351 1.00 94.44 108 ILE A O 1
ATOM 883 N N . GLY A 1 109 ? -2.175 0.961 -2.969 1.00 94.44 109 GLY A N 1
ATOM 884 C CA . GLY A 1 109 ? -0.927 0.861 -3.730 1.00 94.44 109 GLY A CA 1
ATOM 885 C C . GLY A 1 109 ? -0.332 -0.549 -3.783 1.00 94.44 109 GLY A C 1
ATOM 886 O O . GLY A 1 109 ? 0.219 -0.929 -4.811 1.00 94.44 109 GLY A O 1
ATOM 887 N N . LEU A 1 110 ? -0.464 -1.334 -2.708 1.00 94.12 110 LEU A N 1
ATOM 888 C CA . LEU A 1 110 ? 0.154 -2.663 -2.588 1.00 94.12 110 LEU A CA 1
ATOM 889 C C . LEU A 1 110 ? -0.812 -3.832 -2.801 1.00 94.12 110 LEU A C 1
ATOM 891 O O . LEU A 1 110 ? -0.363 -4.942 -3.046 1.00 94.12 110 LEU A O 1
ATOM 895 N N . ARG A 1 111 ? -2.130 -3.644 -2.684 1.00 93.62 111 ARG A N 1
ATOM 896 C CA . ARG A 1 111 ? -3.107 -4.747 -2.831 1.00 93.62 111 ARG A CA 1
ATOM 897 C C . ARG A 1 111 ? -4.209 -4.453 -3.838 1.00 93.62 111 ARG A C 1
ATOM 899 O O . ARG A 1 111 ? -5.068 -5.305 -4.067 1.00 93.62 111 ARG A O 1
ATOM 906 N N . GLY A 1 112 ? -4.249 -3.246 -4.379 1.00 92.50 112 GLY A N 1
ATOM 907 C CA . GLY A 1 112 ? -5.452 -2.693 -4.965 1.00 92.50 112 GLY A CA 1
ATOM 908 C C . GLY A 1 112 ? -5.228 -1.935 -6.259 1.00 92.50 112 GLY A C 1
ATOM 909 O O . GLY A 1 112 ? -4.313 -2.209 -7.034 1.00 92.50 112 GLY A O 1
ATOM 910 N N . SER A 1 113 ? -6.145 -1.011 -6.525 1.00 94.00 113 SER A N 1
ATOM 911 C CA . SER A 1 113 ? -6.143 -0.200 -7.740 1.00 94.00 113 SER A CA 1
ATOM 912 C C . SER A 1 113 ? -6.947 1.079 -7.555 1.00 94.00 113 SER A C 1
ATOM 914 O O . SER A 1 113 ? -7.762 1.189 -6.636 1.00 94.00 113 SER A O 1
ATOM 916 N N . MET A 1 114 ? -6.732 2.034 -8.454 1.00 93.12 114 MET A N 1
ATOM 917 C CA . MET A 1 114 ? -7.508 3.264 -8.541 1.00 93.12 114 MET A CA 1
ATOM 918 C C . MET A 1 114 ? -8.157 3.392 -9.911 1.00 93.12 114 MET A C 1
ATOM 920 O O . MET A 1 114 ? -7.503 3.218 -10.937 1.00 93.12 114 MET A O 1
ATOM 924 N N . ALA A 1 115 ? -9.433 3.750 -9.918 1.00 92.56 115 ALA A N 1
ATOM 925 C CA . ALA A 1 115 ? -10.201 4.082 -11.102 1.00 92.56 115 ALA A CA 1
ATOM 926 C C . ALA A 1 115 ? -10.794 5.485 -10.920 1.00 92.56 115 ALA A C 1
ATOM 928 O O . ALA A 1 115 ? -11.757 5.692 -10.178 1.00 92.56 115 ALA A O 1
ATOM 929 N N . ILE A 1 116 ? -10.163 6.458 -11.575 1.00 89.50 116 ILE A N 1
ATOM 930 C CA . ILE A 1 116 ? -10.547 7.874 -11.557 1.00 89.50 116 ILE A CA 1
ATOM 931 C C . ILE A 1 116 ? -11.022 8.246 -12.949 1.00 89.50 116 ILE A C 1
ATOM 933 O O . ILE A 1 116 ? -10.512 7.727 -13.946 1.00 89.50 116 ILE A O 1
ATOM 937 N N . LYS A 1 117 ? -12.002 9.140 -13.010 1.00 89.06 117 LYS A N 1
ATOM 938 C CA . LYS A 1 117 ? -12.558 9.616 -14.262 1.00 89.06 117 LYS A CA 1
ATOM 939 C C . LYS A 1 117 ? -11.491 10.288 -15.114 1.00 89.06 117 LYS A C 1
ATOM 941 O O . LYS A 1 117 ? -10.830 11.236 -14.694 1.00 89.06 117 LYS A O 1
ATOM 946 N N . GLU A 1 118 ? -11.403 9.869 -16.367 1.00 87.50 118 GLU A N 1
ATOM 947 C CA . GLU A 1 118 ? -10.583 10.579 -17.337 1.00 87.50 118 GLU A CA 1
ATOM 948 C C . GLU A 1 118 ? -11.234 11.897 -17.785 1.00 87.50 118 GLU A C 1
ATOM 950 O O . GLU A 1 118 ? -12.461 11.968 -17.975 1.00 87.50 118 GLU A O 1
ATOM 955 N N . PRO A 1 119 ? -10.418 12.944 -18.018 1.00 84.94 119 PRO A N 1
ATOM 956 C CA . PRO A 1 119 ? -10.883 14.169 -18.648 1.00 84.94 119 PRO A CA 1
ATOM 957 C C . PRO A 1 119 ? -11.610 13.872 -19.964 1.00 84.94 119 PRO A C 1
ATOM 959 O O . PRO A 1 119 ? -11.281 12.930 -20.682 1.00 84.94 119 PRO A O 1
ATOM 962 N N . ASN A 1 120 ? -12.611 14.688 -20.289 1.00 83.50 120 ASN A N 1
ATOM 963 C CA . ASN A 1 120 ? -13.381 14.612 -21.538 1.00 83.50 120 ASN A CA 1
ATOM 964 C C . ASN A 1 120 ? -14.231 13.341 -21.743 1.00 83.50 120 ASN A C 1
ATOM 966 O O . ASN A 1 120 ? -14.937 13.242 -22.747 1.00 83.50 120 ASN A O 1
ATOM 970 N N . LYS A 1 121 ? -14.260 12.398 -20.791 1.00 86.38 121 LYS A N 1
ATOM 971 C CA . LYS A 1 121 ? -15.191 11.261 -20.822 1.00 86.38 121 LYS A CA 1
ATOM 972 C C . LYS A 1 121 ? -16.448 11.533 -19.989 1.00 86.38 121 LYS A C 1
ATOM 974 O O . LYS A 1 121 ? -16.418 12.200 -18.954 1.00 86.38 121 LYS A O 1
ATOM 979 N N . ARG A 1 122 ? -17.596 11.025 -20.453 1.00 84.75 122 ARG A N 1
ATOM 980 C CA . ARG A 1 122 ? -18.888 11.168 -19.753 1.00 84.75 122 ARG A CA 1
ATOM 981 C C . ARG A 1 122 ? -18.925 10.300 -18.494 1.00 84.75 122 ARG A C 1
ATOM 983 O O . ARG A 1 122 ? -18.512 9.150 -18.538 1.00 84.75 122 ARG A O 1
ATOM 990 N N . TRP A 1 123 ? -19.510 10.821 -17.412 1.00 83.69 123 TRP A N 1
ATOM 991 C CA . TRP A 1 123 ? -19.644 10.121 -16.120 1.00 83.69 123 TRP A CA 1
ATOM 992 C C . TRP A 1 123 ? -20.438 8.805 -16.205 1.00 83.69 123 TRP A C 1
ATOM 994 O O . TRP A 1 123 ? -20.178 7.851 -15.473 1.00 83.69 123 TRP A O 1
ATOM 1004 N N . SER A 1 124 ? -21.401 8.738 -17.125 1.00 85.31 124 SER A N 1
ATOM 1005 C CA . SER A 1 124 ? -22.204 7.539 -17.375 1.00 85.31 124 SER A CA 1
ATOM 1006 C C . SER A 1 124 ? -21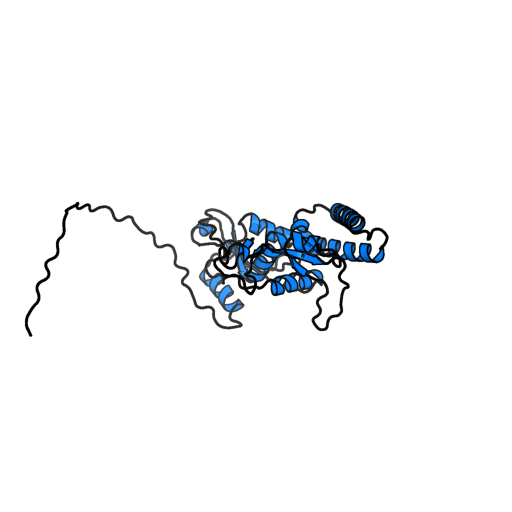.453 6.443 -18.137 1.00 85.31 124 SER A C 1
ATOM 1008 O O . SER A 1 124 ? -21.895 5.299 -18.139 1.00 85.31 124 SER A O 1
ATOM 1010 N N . ASN A 1 125 ? -20.323 6.753 -18.779 1.00 84.56 125 ASN A N 1
ATOM 1011 C CA . ASN A 1 125 ? -19.554 5.767 -19.529 1.00 84.56 125 ASN A CA 1
ATOM 1012 C C . ASN A 1 125 ? -18.708 4.917 -18.569 1.00 84.56 125 ASN A C 1
ATOM 1014 O O . ASN A 1 125 ? -17.875 5.449 -17.842 1.00 84.56 125 ASN A O 1
ATOM 1018 N N . ALA A 1 126 ? -18.886 3.595 -18.585 1.00 79.81 126 ALA A N 1
ATOM 1019 C CA . ALA A 1 126 ? -18.076 2.681 -17.778 1.00 79.81 126 ALA A CA 1
ATOM 1020 C C . ALA A 1 126 ? -16.581 2.744 -18.149 1.00 79.81 126 ALA A C 1
ATOM 1022 O O . ALA A 1 126 ? -15.725 2.713 -17.273 1.00 79.81 126 ALA A O 1
ATOM 1023 N N . ASN A 1 127 ? -16.258 2.976 -19.427 1.00 83.25 127 ASN A N 1
ATOM 1024 C CA . ASN A 1 127 ? -14.878 3.105 -19.914 1.00 83.25 127 ASN A CA 1
ATOM 1025 C C . ASN A 1 127 ? -14.239 4.472 -19.586 1.00 83.25 127 ASN A C 1
ATOM 1027 O O . ASN A 1 127 ? -13.158 4.795 -20.090 1.00 83.25 127 ASN A O 1
ATOM 1031 N N . ALA A 1 128 ? -14.923 5.315 -18.803 1.00 86.88 128 ALA A N 1
ATOM 1032 C CA . ALA A 1 128 ? -14.379 6.574 -18.301 1.00 86.88 128 ALA A CA 1
ATOM 1033 C C . ALA A 1 128 ? -13.460 6.400 -17.089 1.00 86.88 128 ALA A C 1
ATOM 1035 O O . ALA A 1 128 ? -12.720 7.328 -16.779 1.00 86.88 128 ALA A O 1
ATOM 1036 N N . PHE A 1 129 ? -13.499 5.235 -16.441 1.00 88.88 129 PHE A N 1
ATOM 1037 C CA . PHE A 1 129 ? -12.780 4.944 -15.204 1.00 88.88 129 PHE A CA 1
ATOM 1038 C C . PHE A 1 129 ? -11.811 3.776 -15.429 1.00 88.88 129 PHE A C 1
ATOM 1040 O O . PHE A 1 129 ? -12.089 2.648 -15.016 1.00 88.88 129 PHE A O 1
ATOM 1047 N N . PRO A 1 130 ? -10.688 3.994 -16.135 1.00 90.44 130 PRO A N 1
ATOM 1048 C CA . PRO A 1 130 ? -9.705 2.941 -16.332 1.00 90.44 130 PRO A CA 1
ATOM 1049 C C . PRO A 1 130 ? -9.121 2.504 -14.990 1.00 90.44 130 PRO A C 1
ATOM 1051 O O . PRO A 1 130 ? -8.739 3.329 -14.157 1.00 90.44 130 PRO A O 1
ATOM 1054 N N . LYS A 1 131 ? -9.020 1.190 -14.799 1.00 92.56 131 LYS A N 1
ATOM 1055 C CA . LYS A 1 131 ? -8.397 0.604 -13.616 1.00 92.56 131 LYS A CA 1
ATOM 1056 C C . LYS A 1 131 ? -6.881 0.733 -13.727 1.00 92.56 131 LYS A C 1
ATOM 1058 O O . LYS A 1 131 ? -6.263 0.118 -14.593 1.00 92.56 131 LYS A O 1
ATOM 1063 N N . ARG A 1 132 ? -6.284 1.505 -12.825 1.00 94.75 132 ARG A N 1
ATOM 1064 C CA . ARG A 1 132 ? -4.842 1.747 -12.766 1.00 94.75 132 ARG A CA 1
ATOM 1065 C C . ARG A 1 132 ? -4.249 1.129 -11.510 1.00 94.75 132 ARG A C 1
ATOM 1067 O O . ARG A 1 132 ? -4.847 1.180 -10.436 1.00 94.75 132 ARG A O 1
ATOM 1074 N N . VAL A 1 133 ? -3.062 0.561 -11.652 1.00 95.88 133 VAL A N 1
ATOM 1075 C CA . VAL A 1 133 ? -2.279 -0.036 -10.568 1.00 95.88 133 VAL A CA 1
ATOM 1076 C C . VAL A 1 133 ? -1.015 0.792 -10.379 1.00 95.88 133 VAL A C 1
ATOM 1078 O O . VAL A 1 133 ? -0.517 1.398 -11.330 1.00 95.88 133 VAL A O 1
ATOM 1081 N N . LEU A 1 134 ? -0.517 0.857 -9.148 1.00 96.44 134 LEU A N 1
ATOM 1082 C CA . LEU A 1 134 ? 0.720 1.558 -8.844 1.00 96.44 134 LEU A CA 1
ATOM 1083 C C . LEU A 1 134 ? 1.910 0.804 -9.450 1.00 96.44 134 LEU A C 1
ATOM 1085 O O . LEU A 1 134 ? 2.092 -0.384 -9.192 1.00 96.44 134 LEU A O 1
ATOM 1089 N N . HIS A 1 135 ? 2.716 1.507 -10.235 1.00 95.88 135 HIS A N 1
ATOM 1090 C CA . HIS A 1 135 ? 3.962 1.010 -10.797 1.00 95.88 135 HIS A CA 1
ATOM 1091 C C . HIS A 1 135 ? 5.121 1.913 -10.379 1.00 95.88 135 HIS A C 1
ATOM 1093 O O . HIS A 1 135 ? 4.930 3.111 -10.149 1.00 95.88 135 HIS A O 1
ATOM 1099 N N . VAL A 1 136 ? 6.313 1.329 -10.302 1.00 94.94 136 VAL A N 1
ATOM 1100 C CA . VAL A 1 136 ? 7.580 2.046 -10.125 1.00 94.94 136 VAL A CA 1
ATOM 1101 C C . VAL A 1 136 ? 8.425 1.891 -11.382 1.00 94.94 136 VAL A C 1
ATOM 1103 O O . VAL A 1 136 ? 8.496 0.794 -11.939 1.00 94.94 136 VAL A O 1
ATOM 1106 N N . ASP A 1 137 ? 9.025 2.983 -11.841 1.00 93.31 137 ASP A N 1
ATOM 1107 C CA . ASP A 1 137 ? 9.985 2.957 -12.944 1.00 93.31 137 ASP A CA 1
ATOM 1108 C C . ASP A 1 137 ? 11.353 2.524 -12.414 1.00 93.31 137 ASP A C 1
ATOM 1110 O O . ASP A 1 137 ? 11.921 3.171 -11.532 1.00 93.31 137 ASP A O 1
ATOM 1114 N N . LEU A 1 138 ? 11.875 1.422 -12.942 1.00 90.56 138 LEU A N 1
ATOM 1115 C CA . LEU A 1 138 ? 13.168 0.880 -12.538 1.00 90.56 138 LEU A CA 1
ATOM 1116 C C . LEU A 1 138 ? 14.355 1.514 -13.278 1.00 90.56 138 LEU A C 1
ATOM 1118 O O . LEU A 1 138 ? 15.490 1.377 -12.817 1.00 90.56 138 LEU A O 1
ATOM 1122 N N . LEU A 1 139 ? 14.116 2.178 -14.414 1.00 86.81 139 LEU A N 1
ATOM 1123 C CA . LEU A 1 139 ? 15.166 2.814 -15.220 1.00 86.81 139 LEU A CA 1
ATOM 1124 C C . LEU A 1 139 ? 15.365 4.285 -14.861 1.00 86.81 139 LEU A C 1
ATOM 1126 O O . LEU A 1 139 ? 16.450 4.826 -15.103 1.00 86.81 139 LEU A O 1
ATOM 1130 N N . ALA A 1 140 ? 14.350 4.911 -14.256 1.00 84.75 140 ALA A N 1
ATOM 1131 C CA . ALA A 1 140 ? 14.409 6.291 -13.798 1.00 84.75 140 ALA A CA 1
ATOM 1132 C C . ALA A 1 140 ? 15.703 6.548 -13.008 1.00 84.75 140 ALA A C 1
ATOM 1134 O O . ALA A 1 140 ? 16.027 5.860 -12.036 1.00 84.75 140 ALA A O 1
ATOM 1135 N N . ALA A 1 141 ? 16.477 7.534 -13.462 1.00 73.25 141 ALA A N 1
ATOM 1136 C CA . ALA A 1 141 ? 17.602 8.024 -12.687 1.00 73.25 141 ALA A CA 1
ATOM 1137 C C . ALA A 1 141 ? 17.069 8.651 -11.394 1.00 73.25 141 ALA A C 1
ATOM 1139 O O . ALA A 1 141 ? 16.037 9.322 -11.416 1.00 73.25 141 ALA A O 1
ATOM 1140 N N . LYS A 1 142 ? 17.781 8.441 -10.281 1.00 70.69 142 LYS A N 1
ATOM 1141 C CA . LYS A 1 142 ? 17.529 9.189 -9.048 1.00 70.69 142 LYS A CA 1
ATOM 1142 C C . LYS A 1 142 ? 17.892 10.641 -9.337 1.00 70.69 142 LYS A C 1
ATOM 1144 O O . LYS A 1 142 ? 19.075 10.955 -9.454 1.00 70.69 142 LYS A O 1
ATOM 1149 N N . GLY A 1 143 ? 16.886 11.471 -9.566 1.00 59.50 143 GLY A N 1
ATOM 1150 C CA . GLY A 1 143 ? 17.071 12.896 -9.767 1.00 59.50 143 GLY A CA 1
ATOM 1151 C C . GLY A 1 143 ? 17.169 13.613 -8.426 1.00 59.50 143 GLY A C 1
ATOM 1152 O O . GLY A 1 143 ? 16.500 13.247 -7.460 1.00 59.50 143 GLY A O 1
ATOM 1153 N N . GLU A 1 144 ? 18.018 14.635 -8.366 1.00 50.31 144 GLU A N 1
ATOM 1154 C CA . GLU A 1 144 ? 17.929 15.695 -7.359 1.00 50.31 144 GLU A CA 1
ATOM 1155 C C . GLU A 1 144 ? 17.002 16.782 -7.913 1.00 50.31 144 GLU A C 1
ATOM 1157 O O . GLU A 1 144 ? 17.409 17.908 -8.190 1.00 50.31 144 GLU A O 1
ATOM 1162 N N . ASP A 1 145 ? 15.757 16.410 -8.193 1.00 55.06 145 ASP A N 1
ATOM 1163 C CA . ASP A 1 145 ? 14.747 17.354 -8.654 1.00 55.06 145 ASP A CA 1
ATOM 1164 C C . ASP A 1 145 ? 14.559 18.419 -7.555 1.00 55.06 145 ASP A C 1
ATOM 1166 O O . ASP A 1 145 ? 14.654 18.099 -6.369 1.00 55.06 145 ASP A O 1
ATOM 1170 N N . GLU A 1 146 ? 14.232 19.672 -7.898 1.00 52.53 146 GLU A N 1
ATOM 1171 C CA . GLU A 1 146 ? 13.961 20.725 -6.891 1.00 52.53 146 GLU A CA 1
ATOM 1172 C C . GLU A 1 146 ? 12.831 20.336 -5.904 1.00 52.53 146 GLU A C 1
ATOM 1174 O O . GLU A 1 146 ? 12.740 20.891 -4.809 1.00 52.53 146 GLU A O 1
ATOM 1179 N N . GLU A 1 147 ? 11.993 19.350 -6.266 1.00 56.44 147 GLU A N 1
ATOM 1180 C CA . GLU A 1 147 ? 10.942 18.755 -5.424 1.00 56.44 147 GLU A CA 1
ATOM 1181 C C . GLU A 1 147 ? 11.369 17.480 -4.657 1.00 56.44 147 GLU A C 1
ATOM 1183 O O . GLU A 1 147 ? 10.615 17.017 -3.799 1.00 56.44 147 GLU A O 1
ATOM 1188 N N . GLY A 1 148 ? 12.550 16.913 -4.930 1.00 64.62 148 GLY A N 1
ATOM 1189 C CA . GLY A 1 148 ? 13.097 15.740 -4.235 1.00 64.62 148 GLY A CA 1
ATOM 1190 C C . GLY A 1 148 ? 12.462 14.378 -4.577 1.00 64.62 148 GLY A C 1
ATOM 1191 O O . GLY A 1 148 ? 12.521 13.478 -3.737 1.00 64.62 148 GLY A O 1
ATOM 1192 N N . GLU A 1 149 ? 11.844 14.199 -5.758 1.00 76.69 149 GLU A N 1
ATOM 1193 C CA . GLU A 1 149 ? 11.282 12.902 -6.209 1.00 76.69 149 GLU A CA 1
ATOM 1194 C C . GLU A 1 149 ? 12.421 11.937 -6.607 1.00 76.69 149 GLU A C 1
ATOM 1196 O O . GLU A 1 149 ? 12.925 11.970 -7.726 1.00 76.69 149 GLU A O 1
ATOM 1201 N N . ALA A 1 150 ? 12.842 11.050 -5.697 1.00 83.56 150 ALA A N 1
ATOM 1202 C CA . ALA A 1 150 ? 13.947 10.119 -5.963 1.00 83.56 150 ALA A CA 1
ATOM 1203 C C . ALA A 1 150 ? 13.506 8.864 -6.736 1.00 83.56 150 ALA A C 1
ATOM 1205 O O . ALA A 1 150 ? 14.303 8.268 -7.465 1.00 83.56 150 ALA A O 1
ATOM 1206 N N . TYR A 1 151 ? 12.253 8.436 -6.554 1.00 89.25 151 TYR A N 1
ATOM 1207 C CA . TYR A 1 151 ? 11.670 7.259 -7.194 1.00 89.25 151 TYR A CA 1
ATOM 1208 C C . TYR A 1 151 ? 10.377 7.621 -7.923 1.00 89.25 151 TYR A C 1
ATOM 1210 O O . TYR A 1 151 ? 9.413 8.110 -7.333 1.00 89.25 151 TYR A O 1
ATOM 1218 N N . ARG A 1 152 ? 10.314 7.296 -9.217 1.00 91.62 152 ARG A N 1
ATOM 1219 C CA . ARG A 1 152 ? 9.160 7.616 -10.058 1.00 91.62 152 ARG A CA 1
ATOM 1220 C C . ARG A 1 152 ? 8.059 6.568 -9.909 1.00 91.62 152 ARG A C 1
ATOM 1222 O O . ARG A 1 152 ? 8.094 5.505 -10.529 1.00 91.62 152 ARG A O 1
ATOM 1229 N N . PHE A 1 153 ? 7.041 6.910 -9.126 1.00 94.31 153 PHE A N 1
ATOM 1230 C CA . PHE A 1 153 ? 5.817 6.121 -8.984 1.00 94.31 153 PHE A CA 1
ATOM 1231 C C . PHE A 1 153 ? 4.681 6.697 -9.825 1.00 94.31 153 PHE A C 1
ATOM 1233 O O . PHE A 1 153 ? 4.413 7.902 -9.779 1.00 94.31 153 PHE A O 1
ATOM 1240 N N . ARG A 1 154 ? 3.948 5.851 -10.556 1.00 94.50 154 ARG A N 1
ATOM 1241 C CA . ARG A 1 154 ? 2.765 6.264 -11.330 1.00 94.50 154 ARG A CA 1
ATOM 1242 C C . ARG A 1 154 ? 1.669 5.200 -11.302 1.00 94.50 154 ARG A C 1
ATOM 1244 O O . ARG A 1 154 ? 1.935 4.002 -11.298 1.00 94.50 154 ARG A O 1
ATOM 1251 N N . PHE A 1 155 ? 0.415 5.646 -11.308 1.00 94.81 155 PHE A N 1
ATOM 1252 C CA . PHE A 1 155 ? -0.736 4.767 -11.512 1.00 94.81 155 PHE A CA 1
ATOM 1253 C C . PHE A 1 155 ? -0.969 4.574 -13.007 1.00 94.81 155 PHE A C 1
ATOM 1255 O O . PHE A 1 155 ? -1.380 5.506 -13.698 1.00 94.81 155 PHE A O 1
ATOM 1262 N N . LEU A 1 156 ? -0.745 3.355 -13.491 1.00 93.81 156 LEU A N 1
ATOM 1263 C CA . LEU A 1 156 ? -0.824 3.005 -14.907 1.00 93.81 156 LEU A CA 1
ATOM 1264 C C . LEU A 1 156 ? -1.772 1.828 -15.130 1.00 93.81 156 LEU A C 1
ATOM 1266 O O . LEU A 1 156 ? -1.959 0.970 -14.265 1.00 93.81 156 LEU A O 1
ATOM 1270 N N . GLU A 1 157 ? -2.385 1.797 -16.309 1.00 92.62 157 GLU A N 1
ATOM 1271 C CA . GLU A 1 157 ? -3.055 0.597 -16.811 1.00 92.62 157 GLU A CA 1
ATOM 1272 C C . GLU A 1 157 ? -1.992 -0.420 -17.225 1.00 92.62 157 GLU A C 1
ATOM 1274 O O . GLU A 1 157 ? -0.971 -0.040 -17.797 1.00 92.62 157 GLU A O 1
ATOM 1279 N N . LEU A 1 158 ? -2.249 -1.706 -16.982 1.00 86.56 158 LEU A N 1
ATOM 1280 C CA . LEU A 1 158 ? -1.276 -2.771 -17.242 1.00 86.56 158 LEU A CA 1
ATOM 1281 C C . LEU A 1 158 ? -0.785 -2.778 -18.700 1.00 86.56 158 LEU A C 1
ATOM 1283 O O . LEU A 1 158 ? 0.398 -2.967 -18.958 1.00 86.56 158 LEU A O 1
ATOM 1287 N N . GLU A 1 159 ? -1.683 -2.523 -19.649 1.00 87.56 159 GLU A N 1
ATOM 1288 C CA . GLU A 1 159 ? -1.352 -2.496 -21.076 1.00 87.56 159 GLU A CA 1
ATOM 1289 C C . GLU A 1 159 ? -0.508 -1.271 -21.453 1.00 87.56 159 GLU A C 1
ATOM 1291 O O . GLU A 1 159 ? 0.434 -1.389 -22.231 1.00 87.56 159 GLU A O 1
ATOM 1296 N N . LYS A 1 160 ? -0.774 -0.108 -20.843 1.00 88.38 160 LYS A N 1
ATOM 1297 C CA . LYS A 1 160 ? 0.034 1.104 -21.055 1.00 88.38 160 LYS A CA 1
ATOM 1298 C C . LYS A 1 160 ? 1.433 0.951 -20.465 1.00 88.38 160 LYS A C 1
ATOM 1300 O O . LYS A 1 160 ? 2.394 1.356 -21.100 1.00 88.38 160 LYS A O 1
ATOM 1305 N N . ALA A 1 161 ? 1.544 0.324 -19.294 1.00 86.88 161 ALA A N 1
ATOM 1306 C CA . ALA A 1 161 ? 2.831 0.042 -18.663 1.00 86.88 161 ALA A CA 1
ATOM 1307 C C . ALA A 1 161 ? 3.699 -0.922 -19.495 1.00 86.88 161 ALA A C 1
ATOM 1309 O O . ALA A 1 161 ? 4.918 -0.811 -19.476 1.00 86.88 161 ALA A O 1
ATOM 1310 N N . LYS A 1 162 ? 3.089 -1.855 -20.239 1.00 84.31 162 LYS A N 1
ATOM 1311 C CA . LYS A 1 162 ? 3.809 -2.770 -21.145 1.00 84.31 162 LYS A CA 1
ATOM 1312 C C . LYS A 1 162 ? 4.186 -2.140 -22.485 1.00 84.31 162 LYS A C 1
ATOM 1314 O O . LYS A 1 162 ? 5.151 -2.582 -23.095 1.00 84.31 162 LYS A O 1
ATOM 1319 N N . ALA A 1 163 ? 3.382 -1.194 -22.968 1.00 86.69 163 ALA A N 1
ATOM 1320 C CA . ALA A 1 163 ? 3.590 -0.533 -24.255 1.00 86.69 163 ALA A CA 1
ATOM 1321 C C . AL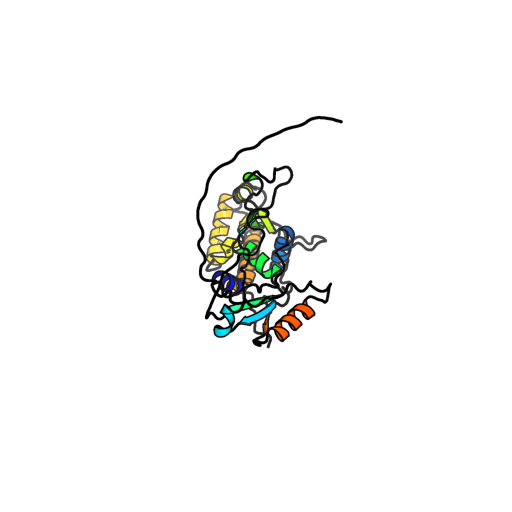A A 1 163 ? 4.643 0.587 -24.198 1.00 86.69 163 ALA A C 1
ATOM 1323 O O . ALA A 1 163 ? 5.078 1.064 -25.244 1.00 86.69 163 ALA A O 1
ATOM 1324 N N . ASP A 1 164 ? 5.020 1.020 -22.997 1.00 85.12 164 ASP A N 1
ATOM 1325 C CA . ASP A 1 164 ? 6.075 2.001 -22.779 1.00 85.12 164 ASP A CA 1
ATOM 1326 C C . ASP A 1 164 ? 7.446 1.390 -23.106 1.00 85.12 164 ASP A C 1
ATOM 1328 O O . ASP A 1 164 ? 7.840 0.378 -22.524 1.00 85.12 164 ASP A O 1
ATOM 1332 N N . ALA A 1 165 ? 8.143 1.983 -24.075 1.00 78.25 165 ALA A N 1
ATOM 1333 C CA . ALA A 1 165 ? 9.449 1.521 -24.535 1.00 78.25 165 ALA A CA 1
ATOM 1334 C C . ALA A 1 165 ? 10.617 2.200 -23.799 1.00 78.25 165 ALA A C 1
ATOM 1336 O O . ALA A 1 165 ? 11.742 1.713 -23.880 1.00 78.25 165 ALA A O 1
ATOM 1337 N N . GLU A 1 166 ? 10.369 3.319 -23.111 1.00 81.19 166 GLU A N 1
ATOM 1338 C CA . GLU A 1 166 ? 11.416 4.128 -22.472 1.00 81.19 166 GLU A CA 1
ATOM 1339 C C . GLU A 1 166 ? 11.589 3.785 -20.987 1.00 81.19 166 GLU A C 1
ATOM 1341 O O . GLU A 1 166 ? 12.688 3.914 -20.444 1.00 81.19 166 GLU A O 1
ATOM 1346 N N . SER A 1 167 ? 10.526 3.309 -20.336 1.00 87.62 167 SER A N 1
ATOM 1347 C CA . SER A 1 167 ? 10.513 2.983 -18.908 1.00 87.62 167 SER A CA 1
ATOM 1348 C C . SER A 1 167 ? 10.285 1.493 -18.652 1.00 87.62 167 SER A C 1
ATOM 1350 O O . SER A 1 167 ? 9.497 0.830 -19.326 1.00 87.62 167 SER A O 1
ATOM 1352 N N . LEU A 1 168 ? 10.920 0.962 -17.600 1.00 90.25 168 LEU A N 1
ATOM 1353 C CA . LEU A 1 168 ? 10.675 -0.405 -17.136 1.00 90.25 168 LEU A CA 1
ATOM 1354 C C . LEU A 1 168 ? 9.801 -0.379 -15.886 1.00 90.25 168 LEU A C 1
ATOM 1356 O O . LEU A 1 168 ? 10.288 -0.235 -14.764 1.00 90.25 168 LEU A O 1
ATOM 1360 N N . TRP A 1 169 ? 8.499 -0.547 -16.089 1.00 93.69 169 TRP A N 1
ATOM 1361 C CA . TRP A 1 169 ? 7.514 -0.489 -15.016 1.00 93.69 169 TRP A CA 1
ATOM 1362 C C . TRP A 1 169 ? 7.398 -1.815 -14.259 1.00 93.69 169 TRP A C 1
ATOM 1364 O O . TRP A 1 169 ? 7.034 -2.845 -14.830 1.00 93.69 169 TRP A O 1
ATOM 1374 N N . TYR A 1 170 ? 7.633 -1.776 -12.947 1.00 93.88 170 TYR A N 1
ATOM 1375 C CA . TYR A 1 170 ? 7.324 -2.881 -12.042 1.00 93.88 170 TYR A CA 1
ATOM 1376 C C . TYR A 1 170 ? 5.988 -2.638 -11.323 1.00 93.88 170 TYR A C 1
ATOM 1378 O O . TYR A 1 170 ? 5.836 -1.592 -10.681 1.00 93.88 170 TYR A O 1
ATOM 1386 N N . PRO A 1 171 ? 5.018 -3.570 -11.391 1.00 94.69 171 PRO A N 1
ATOM 1387 C CA . PRO A 1 171 ? 3.766 -3.471 -10.646 1.00 94.69 171 PRO A CA 1
ATOM 1388 C C . PRO A 1 171 ? 4.024 -3.637 -9.145 1.00 94.69 171 PRO A C 1
ATOM 1390 O O . PRO A 1 171 ? 4.384 -4.708 -8.661 1.00 94.69 171 PRO A O 1
ATOM 1393 N N . VAL A 1 172 ? 3.798 -2.569 -8.380 1.00 94.88 172 VAL A N 1
ATOM 1394 C CA . VAL A 1 172 ? 4.081 -2.539 -6.940 1.00 94.88 172 VAL A CA 1
ATOM 1395 C C . VAL A 1 172 ? 3.339 -3.634 -6.160 1.00 94.88 172 VAL A C 1
ATOM 1397 O O . VAL A 1 172 ? 3.982 -4.232 -5.300 1.00 94.88 172 VAL A O 1
ATOM 1400 N N . PRO A 1 173 ? 2.063 -3.981 -6.438 1.00 94.38 173 PRO A N 1
ATOM 1401 C CA . PRO A 1 173 ? 1.377 -5.038 -5.693 1.00 94.38 173 PRO A CA 1
ATOM 1402 C C . PRO A 1 173 ? 2.057 -6.406 -5.709 1.00 94.38 173 PRO A C 1
ATOM 1404 O O . PRO A 1 173 ? 1.978 -7.143 -4.723 1.00 94.38 173 PRO A O 1
ATOM 1407 N N . ASP A 1 174 ? 2.770 -6.733 -6.788 1.00 93.06 174 ASP A N 1
ATOM 1408 C CA . ASP A 1 174 ? 3.420 -8.033 -6.942 1.00 93.06 174 ASP A CA 1
ATOM 1409 C C . ASP A 1 174 ? 4.507 -8.240 -5.880 1.00 93.06 174 ASP A C 1
ATOM 1411 O O . ASP A 1 174 ? 4.778 -9.375 -5.486 1.00 93.06 174 ASP A O 1
ATOM 1415 N N . ILE A 1 175 ? 5.065 -7.153 -5.320 1.00 93.00 175 ILE A N 1
ATOM 1416 C CA . ILE A 1 175 ? 6.067 -7.232 -4.251 1.00 93.00 175 ILE A CA 1
ATOM 1417 C C . ILE A 1 175 ? 5.557 -7.979 -3.019 1.00 93.00 175 ILE A C 1
ATOM 1419 O O . ILE A 1 175 ? 6.350 -8.630 -2.348 1.00 93.00 175 ILE A O 1
ATOM 1423 N N . LEU A 1 176 ? 4.255 -7.935 -2.708 1.00 89.62 176 LEU A N 1
ATOM 1424 C CA . LEU A 1 176 ? 3.712 -8.627 -1.534 1.00 89.62 176 LEU A CA 1
ATOM 1425 C C . LEU A 1 176 ? 3.766 -10.152 -1.674 1.00 89.62 176 LEU A C 1
ATOM 1427 O O . LEU A 1 176 ? 3.911 -10.848 -0.669 1.00 89.62 176 LEU A O 1
ATOM 1431 N N . ALA A 1 177 ? 3.658 -10.663 -2.903 1.00 88.94 177 ALA A N 1
ATOM 1432 C CA . ALA A 1 177 ? 3.692 -12.093 -3.198 1.00 88.94 177 ALA A CA 1
ATOM 1433 C C . ALA A 1 177 ? 5.123 -12.653 -3.270 1.00 88.94 177 ALA A C 1
ATOM 1435 O O . ALA A 1 177 ? 5.321 -13.870 -3.254 1.00 88.94 177 ALA A O 1
ATOM 1436 N N . VAL A 1 178 ? 6.128 -11.779 -3.338 1.00 89.81 178 VAL A N 1
ATOM 1437 C CA . VAL A 1 178 ? 7.534 -12.170 -3.407 1.00 89.81 178 VAL A CA 1
ATOM 1438 C C . VAL A 1 178 ? 7.976 -12.756 -2.069 1.00 89.81 178 VAL A C 1
ATOM 1440 O O . VAL A 1 178 ? 7.895 -12.116 -1.024 1.00 89.81 178 VAL A O 1
ATOM 1443 N N . THR A 1 179 ? 8.484 -13.986 -2.113 1.00 83.62 179 THR A N 1
ATOM 1444 C CA . THR A 1 179 ? 8.960 -14.711 -0.928 1.00 83.62 179 THR A CA 1
ATOM 1445 C C . THR A 1 179 ? 10.433 -14.471 -0.623 1.00 83.62 179 THR A C 1
ATOM 1447 O O . THR A 1 179 ? 10.852 -14.627 0.520 1.00 83.62 179 THR A O 1
ATOM 1450 N N . ASN A 1 180 ? 11.244 -14.174 -1.642 1.00 84.94 180 ASN A N 1
ATOM 1451 C CA . ASN A 1 180 ? 12.666 -13.903 -1.480 1.00 84.94 180 ASN A CA 1
ATOM 1452 C C . ASN A 1 180 ? 13.199 -12.980 -2.581 1.00 84.94 180 ASN A C 1
ATOM 1454 O O . ASN A 1 180 ? 12.615 -12.844 -3.657 1.00 84.94 180 ASN A O 1
ATOM 1458 N N . VAL A 1 181 ? 14.365 -12.400 -2.313 1.00 85.75 181 VAL A N 1
ATOM 1459 C CA . VAL A 1 181 ? 15.045 -11.481 -3.229 1.00 85.75 181 VAL A CA 1
ATOM 1460 C C . VAL A 1 181 ? 15.475 -12.171 -4.532 1.00 85.75 181 VAL A C 1
ATOM 1462 O O . VAL A 1 181 ? 15.406 -11.571 -5.597 1.00 85.75 181 VAL A O 1
ATOM 1465 N N . GLY A 1 182 ? 15.814 -13.466 -4.494 1.00 87.06 182 GLY A N 1
ATOM 1466 C CA . GLY A 1 182 ? 16.207 -14.214 -5.696 1.00 87.06 182 GLY A CA 1
ATOM 1467 C C . GLY A 1 182 ? 15.121 -14.267 -6.780 1.00 87.06 182 GLY A C 1
ATOM 1468 O O . GLY A 1 182 ? 15.436 -14.206 -7.968 1.00 87.06 182 GLY A O 1
ATOM 1469 N N . ARG A 1 183 ? 13.835 -14.316 -6.398 1.00 88.00 183 ARG A N 1
ATOM 1470 C CA . ARG A 1 183 ? 12.713 -14.223 -7.349 1.00 88.00 183 ARG A CA 1
ATOM 1471 C C . ARG A 1 183 ? 12.643 -12.859 -8.034 1.00 88.00 183 ARG A C 1
ATOM 1473 O O . ARG A 1 183 ? 12.315 -12.816 -9.217 1.00 88.00 183 ARG A O 1
ATOM 1480 N N . LEU A 1 184 ? 12.982 -11.777 -7.328 1.00 87.88 184 LEU A N 1
ATOM 1481 C CA . LEU A 1 184 ? 13.055 -10.435 -7.917 1.00 87.88 184 LEU A CA 1
ATOM 1482 C C . LEU A 1 184 ? 14.171 -10.358 -8.949 1.00 87.88 184 LEU A C 1
ATOM 1484 O O . LEU A 1 184 ? 13.929 -9.903 -10.060 1.00 87.88 184 LEU A O 1
ATOM 1488 N N . SER A 1 185 ? 15.361 -10.863 -8.617 1.00 87.94 185 SER A N 1
ATOM 1489 C CA . SER A 1 185 ? 16.490 -10.881 -9.550 1.00 87.94 185 SER A CA 1
ATOM 1490 C C . SER A 1 185 ? 16.186 -11.723 -10.794 1.00 87.94 185 SER A C 1
ATOM 1492 O O . SER A 1 185 ? 16.513 -11.315 -11.904 1.00 87.94 185 SER A O 1
ATOM 1494 N N . GLN A 1 186 ? 15.506 -12.868 -10.634 1.00 88.81 186 GLN A N 1
ATOM 1495 C CA . GLN A 1 186 ? 15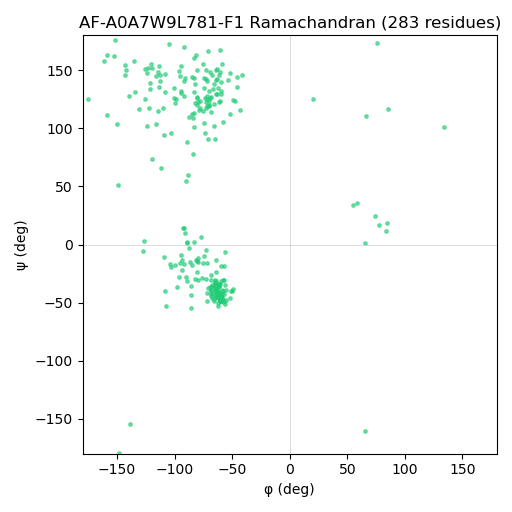.075 -13.704 -11.760 1.00 88.81 186 GLN A CA 1
ATOM 1496 C C . GLN A 1 186 ? 14.059 -12.981 -12.657 1.00 88.81 186 GLN A C 1
ATOM 1498 O O . GLN A 1 186 ? 14.191 -13.015 -13.881 1.00 88.81 186 GLN A O 1
ATOM 1503 N N . TRP A 1 187 ? 13.059 -12.329 -12.056 1.00 91.00 187 TRP A N 1
ATOM 1504 C CA . TRP A 1 187 ? 12.072 -11.535 -12.790 1.00 91.00 187 TRP A CA 1
ATOM 1505 C C . TRP A 1 187 ? 12.745 -10.389 -13.550 1.00 91.00 187 TRP A C 1
ATOM 1507 O O . TRP A 1 187 ? 12.510 -10.218 -14.746 1.00 91.00 187 TRP A O 1
ATOM 1517 N N . LEU A 1 188 ? 13.639 -9.659 -12.878 1.00 90.50 188 LEU A N 1
ATOM 1518 C CA . LEU A 1 188 ? 14.368 -8.535 -13.450 1.00 90.50 188 LEU A CA 1
ATOM 1519 C C . LEU A 1 188 ? 15.218 -8.973 -14.643 1.00 90.50 188 LEU A C 1
ATOM 1521 O O . LEU A 1 188 ? 15.153 -8.354 -15.700 1.00 90.50 188 LEU A O 1
ATOM 1525 N N . PHE A 1 189 ? 15.965 -10.071 -14.496 1.00 89.00 189 PHE A N 1
ATOM 1526 C CA . PHE A 1 189 ? 16.784 -10.621 -15.571 1.00 89.00 189 PHE A CA 1
ATOM 1527 C C . PHE A 1 189 ? 15.943 -10.991 -16.796 1.00 89.00 189 PHE A C 1
ATOM 1529 O O . PHE A 1 189 ? 16.284 -10.589 -17.906 1.00 89.00 189 PHE A O 1
ATOM 1536 N N . GLY A 1 190 ? 14.818 -11.691 -16.607 1.00 89.25 190 GLY A N 1
ATOM 1537 C CA . GLY A 1 190 ? 13.913 -12.039 -17.708 1.00 89.25 190 GLY A CA 1
ATOM 1538 C C . GLY A 1 190 ? 13.388 -10.803 -18.442 1.00 89.25 190 GLY A C 1
ATOM 1539 O O . GLY A 1 190 ? 13.473 -10.722 -19.666 1.00 89.25 190 GLY A O 1
ATOM 1540 N N . ARG A 1 191 ? 12.942 -9.791 -17.692 1.00 89.25 191 ARG A N 1
ATOM 1541 C CA . ARG A 1 191 ? 12.442 -8.535 -18.265 1.00 89.25 191 ARG A CA 1
ATOM 1542 C C . ARG A 1 191 ? 13.516 -7.735 -18.999 1.00 89.25 191 ARG A C 1
ATOM 1544 O O . ARG A 1 191 ? 13.228 -7.182 -20.054 1.00 89.25 191 ARG A O 1
ATOM 1551 N N . PHE A 1 192 ? 14.748 -7.704 -18.495 1.00 88.62 192 PHE A N 1
ATOM 1552 C CA . PHE A 1 192 ? 15.867 -7.047 -19.177 1.00 88.62 192 PHE A CA 1
ATOM 1553 C C . PHE A 1 192 ? 16.211 -7.720 -20.513 1.00 88.62 192 PHE A C 1
ATOM 1555 O O . PHE A 1 192 ? 16.505 -7.023 -21.481 1.00 88.62 192 PHE A O 1
ATOM 1562 N N . GLN A 1 193 ? 16.134 -9.054 -20.598 1.00 87.06 193 GLN A N 1
ATOM 1563 C CA . GLN A 1 193 ? 16.342 -9.772 -21.862 1.00 87.06 193 GLN A CA 1
ATOM 1564 C C . GLN A 1 193 ? 15.213 -9.501 -22.865 1.00 87.06 193 GLN A C 1
ATOM 1566 O O . GLN A 1 193 ? 15.487 -9.244 -24.034 1.00 87.06 193 GLN A O 1
ATOM 1571 N N . GLU A 1 194 ? 13.956 -9.502 -22.413 1.00 86.19 194 GLU A N 1
ATOM 1572 C CA . GLU A 1 194 ? 12.786 -9.241 -23.266 1.00 86.19 194 GLU A CA 1
ATOM 1573 C C . GLU A 1 194 ? 12.797 -7.839 -23.891 1.00 86.19 194 GLU A C 1
ATOM 1575 O O . GLU A 1 194 ? 12.383 -7.675 -25.035 1.00 86.19 194 GLU A O 1
ATOM 1580 N N . VAL A 1 195 ? 13.286 -6.837 -23.155 1.00 84.38 195 VAL A N 1
ATOM 1581 C CA . VAL A 1 195 ? 13.378 -5.440 -23.621 1.00 84.38 195 VAL A CA 1
ATOM 1582 C C . VAL A 1 195 ? 14.697 -5.171 -24.374 1.00 84.38 195 VAL A C 1
ATOM 1584 O O . VAL A 1 195 ? 14.902 -4.087 -24.907 1.00 84.38 195 VAL A O 1
ATOM 1587 N N . GLY A 1 196 ? 15.597 -6.158 -24.473 1.00 83.19 196 GLY A N 1
ATOM 1588 C CA . GLY A 1 196 ? 16.872 -6.016 -25.187 1.00 83.19 196 GLY A CA 1
ATOM 1589 C C . GLY A 1 196 ? 17.951 -5.237 -24.423 1.00 83.19 196 GLY A C 1
ATOM 1590 O O . GLY A 1 196 ? 18.944 -4.828 -25.014 1.00 83.19 196 GLY A O 1
ATOM 1591 N N . LEU A 1 197 ? 17.796 -5.068 -23.106 1.00 83.56 197 LEU A N 1
ATOM 1592 C CA . LEU A 1 197 ? 18.737 -4.373 -22.214 1.00 83.56 197 LEU A CA 1
ATOM 1593 C C . LEU A 1 197 ? 19.753 -5.320 -21.554 1.00 83.56 197 LEU A C 1
ATOM 1595 O O . LEU A 1 197 ? 20.422 -4.954 -20.592 1.00 83.56 197 LEU A O 1
ATOM 1599 N N . GLY A 1 198 ? 19.889 -6.553 -22.048 1.00 75.94 198 GLY A N 1
ATOM 1600 C CA . GLY A 1 198 ? 20.702 -7.600 -21.421 1.00 75.94 198 GLY A CA 1
ATOM 1601 C C . GLY A 1 198 ? 22.197 -7.283 -21.247 1.00 75.94 198 GLY A C 1
ATOM 1602 O O . GLY A 1 198 ? 22.850 -7.945 -20.445 1.00 75.94 198 GLY A O 1
ATOM 1603 N N . GLY A 1 199 ? 22.734 -6.298 -21.976 1.00 76.44 199 GLY A N 1
ATOM 1604 C CA . GLY A 1 199 ? 24.123 -5.832 -21.850 1.00 76.44 199 GLY A CA 1
ATOM 1605 C C . GLY A 1 199 ? 24.323 -4.640 -20.905 1.00 76.44 199 GLY A C 1
ATOM 1606 O O . GLY A 1 199 ? 25.455 -4.353 -20.517 1.00 76.44 199 GLY A O 1
ATOM 1607 N N . GLU A 1 200 ? 23.246 -3.965 -20.498 1.00 83.62 200 GLU A N 1
ATOM 1608 C CA . GLU A 1 200 ? 23.298 -2.719 -19.726 1.00 83.62 200 GLU A CA 1
ATOM 1609 C C . GLU A 1 200 ? 23.443 -2.997 -18.225 1.00 83.62 200 GLU A C 1
ATOM 1611 O O . GLU A 1 200 ? 22.492 -2.931 -17.441 1.00 83.62 200 GLU A O 1
ATOM 1616 N N . SER A 1 201 ? 24.667 -3.332 -17.816 1.00 84.19 201 SER A N 1
ATOM 1617 C CA . SER A 1 201 ? 24.965 -3.767 -16.444 1.00 84.19 201 SER A CA 1
ATOM 1618 C C . SER A 1 201 ? 24.681 -2.682 -15.395 1.00 84.19 201 SER A C 1
ATOM 1620 O O . SER A 1 201 ? 24.230 -2.994 -14.293 1.00 84.19 201 SER A O 1
ATOM 1622 N N . GLU A 1 202 ? 24.885 -1.403 -15.723 1.00 86.19 202 GLU A N 1
ATOM 1623 C CA . GLU A 1 202 ? 24.586 -0.296 -14.804 1.00 86.19 202 GLU A CA 1
ATOM 1624 C C . GLU A 1 202 ? 23.082 -0.121 -14.568 1.00 86.19 202 GLU A C 1
ATOM 1626 O O . GLU A 1 202 ? 22.646 0.032 -13.423 1.00 86.19 202 GLU A O 1
ATOM 1631 N N . LEU A 1 203 ? 22.279 -0.186 -15.636 1.00 86.88 203 LEU A N 1
ATOM 1632 C CA . LEU A 1 203 ? 20.820 -0.114 -15.541 1.00 86.88 203 LEU A CA 1
ATOM 1633 C C . LEU A 1 203 ? 20.267 -1.309 -14.765 1.00 86.88 203 LEU A C 1
ATOM 1635 O O . LEU A 1 203 ? 19.377 -1.138 -13.932 1.00 86.88 203 LEU A O 1
ATOM 1639 N N . PHE A 1 204 ? 20.828 -2.500 -14.986 1.00 89.31 204 PHE A N 1
ATOM 1640 C CA . PHE A 1 204 ? 20.451 -3.699 -14.246 1.00 89.31 204 PHE A CA 1
ATOM 1641 C C . PHE A 1 204 ? 20.711 -3.544 -12.745 1.00 89.31 204 PHE A C 1
ATOM 1643 O O . PHE A 1 204 ? 19.816 -3.798 -11.938 1.00 89.31 204 PHE A O 1
ATOM 1650 N N . ASN A 1 205 ? 21.903 -3.075 -12.363 1.00 88.19 205 ASN A N 1
ATOM 1651 C CA . ASN A 1 205 ? 22.249 -2.859 -10.958 1.00 88.19 205 ASN A CA 1
ATOM 1652 C C . ASN A 1 205 ? 21.320 -1.827 -10.304 1.00 88.19 205 ASN A C 1
ATOM 1654 O O . ASN A 1 205 ? 20.757 -2.098 -9.246 1.00 88.19 205 ASN A O 1
ATOM 1658 N N . ARG A 1 206 ? 21.058 -0.695 -10.971 1.00 88.44 206 ARG A N 1
ATOM 1659 C CA . ARG A 1 206 ? 20.126 0.333 -10.472 1.00 88.44 206 ARG A CA 1
ATOM 1660 C C . ARG A 1 206 ? 18.707 -0.207 -10.279 1.00 88.44 206 ARG A C 1
ATOM 1662 O O . ARG A 1 206 ? 18.065 0.065 -9.260 1.00 88.44 206 ARG A O 1
ATOM 1669 N N . ALA A 1 207 ? 18.208 -0.954 -11.258 1.00 90.56 207 ALA A N 1
ATOM 1670 C CA . ALA A 1 207 ? 16.886 -1.555 -11.194 1.00 90.56 207 ALA A CA 1
ATOM 1671 C C . ALA A 1 207 ? 16.804 -2.590 -10.061 1.00 90.56 207 ALA A C 1
ATOM 1673 O O . ALA A 1 207 ? 15.827 -2.615 -9.307 1.00 90.56 207 ALA A O 1
ATOM 1674 N N . SER A 1 208 ? 17.860 -3.393 -9.889 1.00 91.88 208 SER A N 1
ATOM 1675 C CA . SER A 1 208 ? 17.976 -4.355 -8.793 1.00 91.88 208 SER A CA 1
ATOM 1676 C C . SER A 1 208 ? 17.984 -3.660 -7.434 1.00 91.88 208 SER A C 1
ATOM 1678 O O . SER A 1 208 ? 17.250 -4.084 -6.544 1.00 91.88 208 SER A O 1
ATOM 1680 N N . ASP A 1 209 ? 18.742 -2.575 -7.273 1.00 90.88 209 ASP A N 1
ATOM 1681 C CA . ASP A 1 209 ? 18.798 -1.802 -6.029 1.00 90.88 209 ASP A CA 1
ATOM 1682 C C . ASP A 1 209 ? 17.434 -1.203 -5.675 1.00 90.88 209 ASP A C 1
ATOM 1684 O O . ASP A 1 209 ? 16.997 -1.270 -4.524 1.00 90.88 209 ASP A O 1
ATOM 1688 N N . THR A 1 210 ? 16.719 -0.668 -6.668 1.00 92.12 210 THR A N 1
ATOM 1689 C CA . THR A 1 210 ? 15.362 -0.136 -6.485 1.00 92.12 210 THR A CA 1
ATOM 1690 C C . THR A 1 210 ? 14.387 -1.231 -6.041 1.00 92.12 210 THR A C 1
ATOM 1692 O O . THR A 1 210 ? 13.637 -1.034 -5.085 1.00 92.12 210 THR A O 1
ATOM 1695 N N . LEU A 1 211 ? 14.417 -2.414 -6.665 1.00 92.75 211 LEU A N 1
ATOM 1696 C CA . LEU A 1 211 ? 13.566 -3.540 -6.262 1.00 92.75 211 LEU A CA 1
ATOM 1697 C C . LEU A 1 211 ? 13.919 -4.080 -4.874 1.00 92.75 211 LEU A C 1
ATOM 1699 O O . LEU A 1 211 ? 13.021 -4.366 -4.080 1.00 92.75 211 LEU A O 1
ATOM 1703 N N . HIS A 1 212 ? 15.210 -4.203 -4.562 1.00 92.31 212 HIS A N 1
ATOM 1704 C CA . HIS A 1 212 ? 15.671 -4.617 -3.239 1.00 92.31 212 HIS A CA 1
ATOM 1705 C C . HIS A 1 212 ? 15.207 -3.637 -2.167 1.00 92.31 212 HIS A C 1
ATOM 1707 O O . HIS A 1 212 ? 14.700 -4.061 -1.128 1.00 92.31 212 HIS A O 1
ATOM 1713 N N . ARG A 1 213 ? 15.304 -2.333 -2.441 1.00 92.88 213 ARG A N 1
ATOM 1714 C CA . ARG A 1 213 ? 14.820 -1.299 -1.531 1.00 92.88 213 ARG A CA 1
ATOM 1715 C C . ARG A 1 213 ? 13.309 -1.382 -1.327 1.00 92.88 213 ARG A C 1
ATOM 1717 O O . ARG A 1 213 ? 12.853 -1.318 -0.188 1.00 92.88 213 ARG A O 1
ATOM 1724 N N . LEU A 1 214 ? 12.535 -1.579 -2.395 1.00 93.75 214 LEU A N 1
ATOM 1725 C CA . LEU A 1 214 ? 11.081 -1.743 -2.302 1.00 93.75 214 LEU A CA 1
ATOM 1726 C C . LEU A 1 214 ? 10.713 -2.975 -1.469 1.00 93.75 214 LEU A C 1
ATOM 1728 O O . LEU A 1 214 ? 9.839 -2.902 -0.605 1.00 93.75 214 LEU A O 1
ATOM 1732 N N . TYR A 1 215 ? 11.411 -4.091 -1.685 1.00 93.31 215 TYR A N 1
ATOM 1733 C CA . TYR A 1 215 ? 11.236 -5.304 -0.893 1.00 93.31 215 TYR A CA 1
ATOM 1734 C C . TYR A 1 215 ? 11.542 -5.062 0.588 1.00 93.31 215 TYR A C 1
ATOM 1736 O O . TYR A 1 215 ? 10.734 -5.415 1.447 1.00 93.31 215 TYR A O 1
ATOM 1744 N N . GLU A 1 216 ? 12.677 -4.426 0.890 1.00 91.94 216 GLU A N 1
ATOM 1745 C CA . GLU A 1 216 ? 13.085 -4.095 2.254 1.00 91.94 216 GLU A CA 1
ATOM 1746 C C . GLU A 1 216 ? 12.030 -3.229 2.947 1.00 91.94 216 GLU A C 1
ATOM 1748 O O . GLU A 1 216 ? 11.587 -3.572 4.039 1.00 91.94 216 GLU A O 1
ATOM 1753 N N . VAL A 1 217 ? 11.576 -2.152 2.302 1.00 91.62 217 VAL A N 1
ATOM 1754 C CA . VAL A 1 217 ? 10.593 -1.211 2.858 1.00 91.62 217 VAL A CA 1
ATOM 1755 C C . VAL A 1 217 ? 9.249 -1.879 3.153 1.00 91.62 217 VAL A C 1
ATOM 1757 O O . VAL A 1 217 ? 8.600 -1.537 4.143 1.00 91.62 217 VAL A O 1
ATOM 1760 N N . VAL A 1 218 ? 8.822 -2.826 2.315 1.00 91.56 218 VAL A N 1
ATOM 1761 C CA . VAL A 1 218 ? 7.515 -3.479 2.456 1.00 91.56 218 VAL A CA 1
ATOM 1762 C C . VAL A 1 218 ? 7.551 -4.667 3.425 1.00 91.56 218 VAL A C 1
ATOM 1764 O O . VAL A 1 218 ? 6.633 -4.806 4.237 1.00 91.56 218 VAL A O 1
ATOM 1767 N N . HIS A 1 219 ? 8.579 -5.522 3.356 1.00 88.50 219 HIS A N 1
ATOM 1768 C CA . HIS A 1 219 ? 8.643 -6.782 4.118 1.00 88.50 219 HIS A CA 1
ATOM 1769 C C . HIS A 1 219 ? 9.462 -6.691 5.405 1.00 88.50 219 HIS A C 1
ATOM 1771 O O . HIS A 1 219 ? 9.110 -7.336 6.389 1.00 88.50 219 HIS A O 1
ATOM 1777 N N . THR A 1 220 ? 10.559 -5.935 5.407 1.00 83.94 220 THR A N 1
ATOM 1778 C CA . THR A 1 220 ? 11.569 -6.007 6.479 1.00 83.94 220 THR A CA 1
ATOM 1779 C C . THR A 1 220 ? 11.544 -4.775 7.376 1.00 83.94 220 THR A C 1
ATOM 1781 O O . THR A 1 220 ? 11.687 -4.879 8.597 1.00 83.94 220 THR A O 1
ATOM 1784 N N . ALA A 1 221 ? 11.365 -3.595 6.786 1.00 83.69 221 ALA A N 1
ATOM 1785 C CA . ALA A 1 221 ? 11.433 -2.330 7.486 1.00 83.69 221 ALA A CA 1
ATOM 1786 C C . ALA A 1 221 ? 10.256 -2.187 8.453 1.00 83.69 221 ALA A C 1
ATOM 1788 O O . ALA A 1 221 ? 9.084 -2.272 8.089 1.00 83.69 221 ALA A O 1
ATOM 1789 N N . ARG A 1 222 ? 10.585 -1.900 9.709 1.00 83.06 222 ARG A N 1
ATOM 1790 C CA . ARG A 1 222 ? 9.630 -1.621 10.786 1.00 83.06 222 ARG A CA 1
ATOM 1791 C C . ARG A 1 222 ? 9.328 -0.126 10.859 1.00 83.06 222 ARG A C 1
ATOM 1793 O O . ARG A 1 222 ? 9.536 0.515 11.885 1.00 83.06 222 ARG A O 1
ATOM 1800 N N . ASN A 1 223 ? 8.907 0.436 9.732 1.00 76.56 223 ASN A N 1
ATOM 1801 C CA . ASN A 1 223 ? 8.696 1.874 9.539 1.00 76.56 223 ASN A CA 1
ATOM 1802 C C . ASN A 1 223 ? 7.366 2.391 10.120 1.00 76.56 223 ASN A C 1
ATOM 1804 O O . ASN A 1 223 ? 7.194 3.605 10.245 1.00 76.56 223 ASN A O 1
ATOM 1808 N N . LEU A 1 224 ? 6.440 1.507 10.511 1.00 81.81 224 LEU A N 1
ATOM 1809 C CA . LEU A 1 224 ? 5.162 1.899 11.104 1.00 81.81 224 LEU A CA 1
ATOM 1810 C C . LEU A 1 224 ? 5.275 2.017 12.629 1.00 81.81 224 LEU A C 1
ATOM 1812 O O . LEU A 1 224 ? 5.004 1.080 13.392 1.00 81.81 224 LEU A O 1
ATOM 1816 N N . THR A 1 225 ? 5.653 3.209 13.081 1.00 84.38 225 THR A N 1
ATOM 1817 C CA . THR A 1 225 ? 5.576 3.585 14.496 1.00 84.38 225 THR A CA 1
ATOM 1818 C C . THR A 1 225 ? 4.115 3.743 14.897 1.00 84.38 225 THR A C 1
ATOM 1820 O O . THR A 1 225 ? 3.355 4.430 14.219 1.00 84.38 225 THR A O 1
ATOM 1823 N N . HIS A 1 226 ? 3.700 3.148 16.014 1.00 85.56 226 HIS A N 1
ATOM 1824 C CA . HIS A 1 226 ? 2.316 3.241 16.466 1.00 85.56 226 HIS A CA 1
ATOM 1825 C C . HIS A 1 226 ? 2.207 3.366 17.988 1.00 85.56 226 HIS A C 1
ATOM 1827 O O . HIS A 1 226 ? 3.026 2.853 18.754 1.00 85.56 226 HIS A O 1
ATOM 1833 N N . TYR A 1 227 ? 1.157 4.050 18.428 1.00 86.81 227 TYR A N 1
ATOM 1834 C CA . TYR A 1 227 ? 0.687 4.068 19.802 1.00 86.81 227 TYR A CA 1
ATOM 1835 C C . TYR A 1 227 ? -0.621 3.287 19.876 1.00 86.81 227 TYR A C 1
ATOM 1837 O O . TYR A 1 227 ? -1.536 3.536 19.095 1.00 86.81 227 TYR A O 1
ATOM 1845 N N . THR A 1 228 ? -0.724 2.371 20.836 1.00 87.44 228 THR A N 1
ATOM 1846 C CA . THR A 1 228 ? -1.947 1.595 21.063 1.00 87.44 228 THR A CA 1
ATOM 1847 C C . THR A 1 228 ? -2.607 2.018 22.370 1.00 87.44 228 THR A C 1
ATOM 1849 O O . THR A 1 228 ? -2.034 1.822 23.443 1.00 87.44 228 THR A O 1
ATOM 1852 N N . GLU A 1 229 ? -3.825 2.548 22.284 1.00 87.25 229 GLU A N 1
ATOM 1853 C CA . GLU A 1 229 ? -4.722 2.734 23.424 1.00 87.25 229 GLU A CA 1
ATOM 1854 C C . GLU A 1 229 ? -5.474 1.424 23.695 1.00 87.25 229 GLU A C 1
ATOM 1856 O O . GLU A 1 229 ? -6.019 0.797 22.784 1.00 87.25 229 GLU A O 1
ATOM 1861 N N . ARG A 1 230 ? -5.478 0.997 24.959 1.00 86.00 230 ARG A N 1
ATOM 1862 C CA . ARG A 1 230 ? -6.130 -0.240 25.424 1.00 86.00 230 ARG A CA 1
ATOM 1863 C C . ARG A 1 230 ? -7.366 0.039 26.273 1.00 86.00 230 ARG A C 1
ATOM 1865 O O . ARG A 1 230 ? -8.113 -0.883 26.580 1.00 86.00 230 ARG A O 1
ATOM 1872 N N . SER A 1 231 ? -7.576 1.293 26.674 1.00 84.50 231 SER A N 1
ATOM 1873 C CA . SER A 1 231 ? -8.780 1.695 27.387 1.00 84.50 231 SER A CA 1
ATOM 1874 C C . SER A 1 231 ? -10.018 1.409 26.542 1.00 84.50 231 SER A C 1
ATOM 1876 O O . SER A 1 231 ? -10.097 1.781 25.374 1.00 84.50 231 SER A O 1
ATOM 1878 N N . GLN A 1 232 ? -11.012 0.785 27.164 1.00 82.88 232 GLN A N 1
ATOM 1879 C CA . GLN A 1 232 ? -12.307 0.524 26.545 1.00 82.88 232 GLN A CA 1
ATOM 1880 C C . GLN A 1 232 ? -13.326 1.654 26.788 1.00 82.88 232 GLN A C 1
ATOM 1882 O O . GLN A 1 232 ? -14.523 1.468 26.549 1.00 82.88 232 GLN A O 1
ATOM 1887 N N . GLU A 1 233 ? -12.885 2.792 27.332 1.00 82.31 233 GLU A N 1
ATOM 1888 C CA . GLU A 1 233 ? -13.721 3.969 27.571 1.00 82.31 233 GLU A CA 1
ATOM 1889 C C . GLU A 1 233 ? -13.824 4.812 26.299 1.00 82.31 233 GLU A C 1
ATOM 1891 O O . GLU A 1 233 ? -12.877 5.499 25.904 1.00 82.31 233 GLU A O 1
ATOM 1896 N N . LEU A 1 234 ? -15.005 4.804 25.679 1.00 77.44 234 LEU A N 1
ATOM 1897 C CA . LEU A 1 234 ? -15.248 5.523 24.430 1.00 77.44 234 LEU A CA 1
ATOM 1898 C C . LEU A 1 234 ? -14.945 7.026 24.556 1.00 77.44 234 LEU A C 1
ATOM 1900 O O . LEU A 1 234 ? -14.293 7.596 23.686 1.00 77.44 234 LEU A O 1
ATOM 1904 N N . ASP A 1 235 ? -15.342 7.661 25.660 1.00 79.50 235 ASP A N 1
ATOM 1905 C CA . ASP A 1 235 ? -15.133 9.099 25.879 1.00 79.50 235 ASP A CA 1
ATOM 1906 C C . ASP A 1 235 ? -13.655 9.479 25.981 1.00 79.50 235 ASP A C 1
ATOM 1908 O O . ASP A 1 235 ? -13.252 10.591 25.627 1.00 79.50 235 ASP A O 1
ATOM 1912 N N . ARG A 1 236 ? -12.812 8.574 26.482 1.00 82.69 236 ARG A N 1
ATOM 1913 C CA . ARG A 1 236 ? -11.363 8.780 26.505 1.00 82.69 236 ARG A CA 1
ATOM 1914 C C . ARG A 1 236 ? -10.797 8.677 25.093 1.00 82.69 236 ARG A C 1
ATOM 1916 O O . ARG A 1 236 ? -10.081 9.580 24.667 1.00 82.69 236 ARG A O 1
ATOM 1923 N N . VAL A 1 237 ? -11.168 7.630 24.362 1.00 81.19 237 VAL A N 1
ATOM 1924 C CA . VAL A 1 237 ? -10.729 7.392 22.981 1.00 81.19 237 VAL A CA 1
ATOM 1925 C C . VAL A 1 237 ? -11.129 8.546 22.057 1.00 81.19 237 VAL A C 1
ATOM 1927 O O . VAL A 1 237 ? -10.296 9.068 21.316 1.00 81.19 237 VAL A O 1
ATOM 1930 N N . LEU A 1 238 ? -12.372 9.019 22.162 1.00 77.50 238 LEU A N 1
ATOM 1931 C CA . LEU A 1 238 ? -12.873 10.164 21.403 1.00 77.50 238 LEU A CA 1
ATOM 1932 C C . LEU A 1 238 ? -12.134 11.457 21.737 1.00 77.50 238 LEU A C 1
ATOM 1934 O O . LEU A 1 238 ? -11.802 12.218 20.833 1.00 77.50 238 LEU A O 1
ATOM 1938 N N . ARG A 1 239 ? -11.839 11.712 23.017 1.00 80.75 239 ARG A N 1
ATOM 1939 C CA . ARG A 1 239 ? -11.054 12.889 23.413 1.00 80.75 239 ARG A CA 1
ATOM 1940 C C . ARG A 1 239 ? -9.644 12.854 22.832 1.00 80.75 239 ARG A C 1
ATOM 1942 O O . ARG A 1 239 ? -9.175 13.894 22.374 1.00 80.75 239 ARG A O 1
ATOM 1949 N N . ILE A 1 240 ? -8.994 11.688 22.819 1.00 79.81 240 ILE A N 1
ATOM 1950 C CA . ILE A 1 240 ? -7.680 11.514 22.181 1.00 79.81 240 ILE A CA 1
ATOM 1951 C C . ILE A 1 240 ? -7.797 11.793 20.678 1.00 79.81 240 ILE A C 1
ATOM 1953 O O . ILE A 1 240 ? -7.051 12.621 20.159 1.00 79.81 240 ILE A O 1
ATOM 1957 N N . PHE A 1 241 ? -8.771 11.178 20.001 1.00 75.56 241 PHE A N 1
ATOM 1958 C CA . PHE A 1 241 ? -9.005 11.369 18.568 1.00 75.56 241 PHE A CA 1
ATOM 1959 C C . PHE A 1 241 ? -9.254 12.836 18.203 1.00 75.56 241 PHE A C 1
ATOM 1961 O O . PHE A 1 241 ? -8.623 13.352 17.281 1.00 75.56 241 PHE A O 1
ATOM 1968 N N . ILE A 1 242 ? -10.142 13.523 18.931 1.00 76.06 242 ILE A N 1
ATOM 1969 C CA . ILE A 1 242 ? -10.444 14.935 18.684 1.00 76.06 242 ILE A CA 1
ATOM 1970 C C . ILE A 1 242 ? -9.183 15.759 18.900 1.00 76.06 242 ILE A C 1
ATOM 1972 O O . ILE A 1 242 ? -8.795 16.472 17.989 1.00 76.06 242 ILE A O 1
ATOM 1976 N N . ARG A 1 243 ? -8.518 15.635 20.056 1.00 77.50 243 ARG A N 1
ATOM 1977 C CA . ARG A 1 243 ? -7.354 16.460 20.415 1.00 77.50 243 ARG A CA 1
ATOM 1978 C C . ARG A 1 243 ? -6.179 16.293 19.455 1.00 77.50 243 ARG A C 1
ATOM 1980 O O . ARG A 1 243 ? -5.464 17.257 19.215 1.00 77.50 243 ARG A O 1
ATOM 1987 N N . MET A 1 244 ? -5.975 15.090 18.925 1.00 68.06 244 MET A N 1
ATOM 1988 C CA . MET A 1 244 ? -4.885 14.823 17.989 1.00 68.06 244 MET A CA 1
ATOM 1989 C C . MET A 1 244 ? -5.176 15.367 16.584 1.00 68.06 244 MET A C 1
ATOM 1991 O O . MET A 1 244 ? -4.255 15.769 15.883 1.00 68.06 244 MET A O 1
ATOM 1995 N N . ASN A 1 245 ? -6.455 15.441 16.201 1.00 60.50 245 ASN A N 1
ATOM 1996 C CA . ASN A 1 245 ? -6.890 15.953 14.901 1.00 60.50 245 ASN A CA 1
ATOM 1997 C C . ASN A 1 245 ? -7.287 17.440 14.909 1.00 60.50 245 ASN A C 1
ATOM 1999 O O . ASN A 1 245 ? -7.383 18.027 13.840 1.00 60.50 245 ASN A O 1
ATOM 2003 N N . SER A 1 246 ? -7.525 18.059 16.072 1.00 53.78 246 SER A N 1
ATOM 2004 C CA . SER A 1 246 ? -7.982 19.453 16.206 1.00 53.78 246 SER A CA 1
ATOM 2005 C C . SER A 1 246 ? -6.859 20.486 16.361 1.00 53.78 246 SER A C 1
ATOM 2007 O O . SER A 1 246 ? -7.136 21.648 16.653 1.00 53.78 246 SER A O 1
ATOM 2009 N N . GLY A 1 247 ? -5.608 20.098 16.081 1.00 47.50 247 GLY A N 1
ATOM 2010 C CA . GLY A 1 247 ? -4.532 21.041 15.739 1.00 47.50 247 GLY A CA 1
ATOM 2011 C C . GLY A 1 247 ? -4.783 21.810 14.428 1.00 47.50 247 GLY A C 1
ATOM 2012 O O . GLY A 1 247 ? -4.135 22.821 14.186 1.00 47.50 247 GLY A O 1
ATOM 2013 N N . GLY A 1 248 ? -5.758 21.374 13.621 1.00 41.62 248 GLY A N 1
ATOM 2014 C CA . GLY A 1 248 ? -6.415 22.148 12.566 1.00 41.62 248 GLY A CA 1
ATOM 2015 C C . GLY A 1 248 ? -7.912 21.823 12.585 1.00 41.62 248 GLY A C 1
ATOM 2016 O O . GLY A 1 248 ? -8.262 20.652 12.643 1.00 41.62 248 GLY A O 1
ATOM 2017 N N . ASP A 1 249 ? -8.758 22.853 12.647 1.00 33.59 249 ASP A N 1
ATOM 2018 C CA . ASP A 1 249 ? -10.232 22.880 12.734 1.00 33.59 249 ASP A CA 1
ATOM 2019 C C . ASP A 1 249 ? -11.015 21.636 13.224 1.00 33.59 249 ASP A C 1
ATOM 2021 O O . ASP A 1 249 ? -10.976 20.530 12.680 1.00 33.59 249 ASP A O 1
ATOM 2025 N N . ARG A 1 250 ? -11.838 21.864 14.262 1.00 34.38 250 ARG A N 1
ATOM 2026 C CA . ARG A 1 250 ? -12.670 20.854 14.944 1.00 34.38 250 ARG A CA 1
ATOM 2027 C C . ARG A 1 250 ? -13.476 20.003 13.944 1.00 34.38 250 ARG A C 1
ATOM 2029 O O . ARG A 1 250 ? -14.294 20.559 13.212 1.00 34.38 250 ARG A O 1
ATOM 2036 N N . PRO A 1 251 ? -13.367 18.661 13.963 1.00 39.34 251 PRO A N 1
ATOM 2037 C CA . PRO A 1 251 ? -14.306 17.825 13.229 1.00 39.34 251 PRO A CA 1
ATOM 2038 C C . PRO A 1 251 ? -15.709 17.941 13.843 1.00 39.34 251 PRO A C 1
ATOM 2040 O O . PRO A 1 251 ? -15.886 17.868 15.061 1.00 39.34 251 PRO A O 1
ATOM 2043 N N . VAL A 1 252 ? -16.705 18.122 12.975 1.00 35.56 252 VAL A N 1
ATOM 2044 C CA . VAL A 1 252 ? -18.128 18.124 13.322 1.00 35.56 252 VAL A CA 1
ATOM 2045 C C . VAL A 1 252 ? -18.491 16.759 13.909 1.00 35.56 252 VAL A C 1
ATOM 2047 O O . VAL A 1 252 ? -18.260 15.717 13.299 1.00 35.56 252 VAL A O 1
ATOM 2050 N N . LEU A 1 253 ? -19.035 16.772 15.124 1.00 35.81 253 LEU A N 1
ATOM 2051 C CA . LEU A 1 253 ? -19.420 15.592 15.888 1.00 35.81 253 LEU A CA 1
ATOM 2052 C C . LEU A 1 253 ? -20.655 14.929 15.245 1.00 35.81 253 LEU A C 1
ATOM 2054 O O . LEU A 1 253 ? -21.788 15.257 15.594 1.00 35.81 253 LEU A O 1
ATOM 2058 N N . PHE A 1 254 ? -20.473 13.983 14.321 1.00 37.59 254 PHE A N 1
ATOM 2059 C CA . PHE A 1 254 ? -21.555 13.050 14.003 1.00 37.59 254 P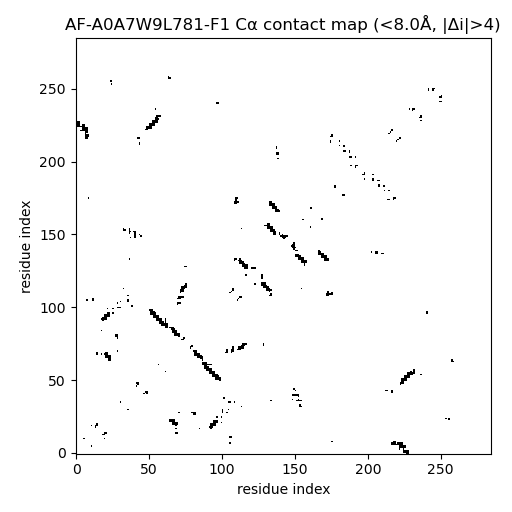HE A CA 1
ATOM 2060 C C . PHE A 1 254 ? -21.705 12.081 15.179 1.00 37.59 254 PHE A C 1
ATOM 2062 O O . PHE A 1 254 ? -20.763 11.388 15.561 1.00 37.59 254 PHE A O 1
ATOM 2069 N N . ARG A 1 255 ? -22.892 12.088 15.799 1.00 33.91 255 ARG A N 1
ATOM 2070 C CA . ARG A 1 255 ? -23.285 11.185 16.889 1.00 33.91 255 ARG A CA 1
ATOM 2071 C C . ARG A 1 255 ? -22.841 9.756 16.572 1.00 33.91 255 ARG A C 1
ATOM 2073 O O . ARG A 1 255 ? -23.405 9.120 15.684 1.00 33.91 255 ARG A O 1
ATOM 2080 N N . LEU A 1 256 ? -21.938 9.210 17.383 1.00 34.38 256 LEU A N 1
ATOM 2081 C CA . LEU A 1 256 ? -21.901 7.771 17.611 1.00 34.38 256 LEU A CA 1
ATOM 2082 C C . LEU A 1 256 ? -23.211 7.412 18.315 1.00 34.38 256 LEU A C 1
ATOM 2084 O O . LEU A 1 256 ? -23.343 7.542 19.528 1.00 34.38 256 LEU A O 1
ATOM 2088 N N . ALA A 1 257 ? -24.235 7.077 17.534 1.00 30.02 257 ALA A N 1
ATOM 2089 C CA . ALA A 1 257 ? -25.493 6.605 18.077 1.00 30.02 257 ALA A CA 1
ATOM 2090 C C . ALA A 1 257 ? -25.315 5.129 18.474 1.00 30.02 257 ALA A C 1
ATOM 2092 O O . ALA A 1 257 ? -25.065 4.305 17.590 1.00 30.02 257 ALA A O 1
ATOM 2093 N N . PRO A 1 258 ? -25.457 4.756 19.761 1.00 33.59 258 PRO A N 1
ATOM 2094 C CA . PRO A 1 258 ? -25.656 3.358 20.107 1.00 33.59 258 PRO A CA 1
ATOM 2095 C C . PRO A 1 258 ? -26.940 2.878 19.426 1.00 33.59 258 PRO A C 1
ATOM 2097 O O . PRO A 1 258 ? -27.929 3.619 19.362 1.00 33.59 258 PRO A O 1
ATOM 2100 N N . GLN A 1 259 ? -26.928 1.651 18.899 1.00 36.91 259 GLN A N 1
ATOM 2101 C CA . GLN A 1 259 ? -28.122 1.052 18.313 1.00 36.91 259 GLN A CA 1
ATOM 2102 C C . GLN A 1 259 ? -29.222 1.008 19.378 1.00 36.91 259 GLN A C 1
ATOM 2104 O O . GLN A 1 259 ? -29.190 0.201 20.307 1.00 36.91 259 GLN A O 1
ATOM 2109 N N . ARG A 1 260 ? -30.214 1.893 19.256 1.00 30.67 260 ARG A N 1
ATOM 2110 C CA . ARG A 1 260 ? -31.470 1.718 19.975 1.00 30.67 260 ARG A CA 1
ATOM 2111 C C . ARG A 1 260 ? -32.122 0.467 19.403 1.00 30.67 260 ARG A C 1
ATOM 2113 O O . ARG A 1 260 ? -32.384 0.400 18.207 1.00 30.67 260 ARG A O 1
ATOM 2120 N N . ARG A 1 261 ? -32.360 -0.518 20.271 1.00 32.56 261 ARG A N 1
ATOM 2121 C CA . ARG A 1 261 ? -33.188 -1.689 19.979 1.00 32.56 261 ARG A CA 1
ATOM 2122 C C . ARG A 1 261 ? -34.533 -1.205 19.436 1.00 32.56 261 ARG A C 1
ATOM 2124 O O . ARG A 1 261 ? -35.313 -0.609 20.175 1.00 32.56 261 ARG A O 1
ATOM 2131 N N . CYS A 1 262 ? -34.810 -1.459 18.164 1.00 29.69 262 CYS A N 1
ATOM 2132 C CA . CYS A 1 262 ? -36.174 -1.415 17.661 1.00 29.69 262 CYS A CA 1
ATOM 2133 C C . CYS A 1 262 ? -36.883 -2.677 18.163 1.00 29.69 262 CYS A C 1
ATOM 2135 O O . CYS A 1 262 ? -36.615 -3.778 17.689 1.00 29.69 262 CYS A O 1
ATOM 2137 N N . CYS A 1 263 ? -37.750 -2.521 19.164 1.00 28.06 263 CYS A N 1
ATOM 2138 C CA . CYS A 1 263 ? -38.744 -3.533 19.508 1.00 28.06 263 CYS A CA 1
ATOM 2139 C C . CYS A 1 263 ? -39.701 -3.749 18.318 1.00 28.06 263 CYS A C 1
ATOM 2141 O O . CYS A 1 263 ? -40.016 -2.783 17.616 1.00 28.06 263 CYS A O 1
ATOM 2143 N N . PRO A 1 264 ? -40.203 -4.975 18.093 1.00 30.80 264 PRO A N 1
ATOM 2144 C CA . PRO A 1 264 ? -41.162 -5.244 17.033 1.00 30.80 264 PRO A CA 1
ATOM 2145 C C . PRO A 1 264 ? -42.556 -4.773 17.466 1.00 30.80 264 PRO A C 1
ATOM 2147 O O . PRO A 1 264 ? -43.074 -5.205 18.495 1.00 30.80 264 PRO A O 1
ATOM 2150 N N . VAL A 1 265 ? -43.182 -3.895 16.679 1.00 32.69 265 VAL A N 1
ATOM 2151 C CA . VAL A 1 265 ? -44.611 -3.594 16.833 1.00 32.69 265 VAL A CA 1
ATOM 2152 C C . VAL A 1 265 ? -45.399 -4.666 16.090 1.00 32.69 265 VAL A C 1
ATOM 2154 O O . VAL A 1 265 ? -45.343 -4.786 14.868 1.00 32.69 265 VAL A O 1
ATOM 2157 N N . VAL A 1 266 ? -46.116 -5.467 16.871 1.00 31.44 266 VAL A N 1
ATOM 2158 C CA . VAL A 1 266 ? -47.096 -6.454 16.427 1.00 31.44 266 VAL A CA 1
ATOM 2159 C C . VAL A 1 266 ? -48.348 -5.736 15.909 1.00 31.44 266 VAL A C 1
ATOM 2161 O O . VAL A 1 266 ? -48.956 -4.957 16.630 1.00 31.44 266 VAL A O 1
ATOM 2164 N N . GLY A 1 267 ? -48.731 -6.063 14.672 1.00 30.64 267 GLY A N 1
ATOM 2165 C CA . GLY A 1 267 ? -50.109 -6.332 14.246 1.00 30.64 267 GLY A CA 1
ATOM 2166 C C . GLY A 1 267 ? -51.147 -5.202 14.249 1.00 30.64 267 GLY A C 1
ATOM 2167 O O . GLY A 1 267 ? -51.723 -4.889 15.280 1.00 30.64 267 GLY A O 1
ATOM 2168 N N . ALA A 1 268 ? -51.563 -4.778 13.052 1.00 30.25 268 ALA A N 1
ATOM 2169 C CA . ALA A 1 268 ? -52.981 -4.558 12.742 1.00 30.25 268 ALA A CA 1
ATOM 2170 C C . ALA A 1 268 ? -53.211 -4.599 11.220 1.00 30.25 268 ALA A C 1
ATOM 2172 O O . ALA A 1 268 ? -52.775 -3.722 10.480 1.00 30.25 268 ALA A O 1
ATOM 2173 N N . ARG A 1 269 ? -53.908 -5.643 10.757 1.00 31.59 269 ARG A N 1
ATOM 2174 C CA . ARG A 1 269 ? -54.539 -5.722 9.429 1.00 31.59 269 ARG A CA 1
ATOM 2175 C C . ARG A 1 269 ? -55.628 -4.651 9.307 1.00 31.59 269 ARG A C 1
ATOM 2177 O O . ARG A 1 269 ? -56.311 -4.428 10.299 1.00 31.59 269 ARG A O 1
ATOM 2184 N N . ARG A 1 270 ? -55.905 -4.157 8.091 1.00 29.69 270 ARG A N 1
ATOM 2185 C CA . ARG A 1 270 ? -57.267 -3.955 7.535 1.00 29.69 270 ARG A CA 1
ATOM 2186 C C . ARG A 1 270 ? -57.225 -3.810 5.992 1.00 29.69 270 ARG A C 1
ATOM 2188 O O . ARG A 1 270 ? -56.143 -3.579 5.462 1.00 29.69 270 ARG A O 1
ATOM 2195 N N . PRO A 1 271 ? -58.346 -4.072 5.287 1.00 34.75 271 PRO A N 1
ATOM 2196 C CA . PRO A 1 271 ? -58.356 -4.730 3.978 1.00 34.75 271 PRO A CA 1
ATOM 2197 C C . PRO A 1 271 ? -58.615 -3.804 2.773 1.00 34.75 271 PRO A C 1
ATOM 2199 O O . PRO A 1 271 ? -58.960 -2.636 2.914 1.00 34.75 271 PRO A O 1
ATOM 2202 N N . SER A 1 272 ? -58.461 -4.418 1.599 1.00 33.72 272 SER A N 1
ATOM 2203 C CA . SER A 1 272 ? -58.828 -4.027 0.229 1.00 33.72 272 SER A CA 1
ATOM 2204 C C . SER A 1 272 ? -60.200 -3.359 0.049 1.00 33.72 272 SER A C 1
ATOM 2206 O O . SER A 1 272 ? -61.175 -3.783 0.669 1.00 33.72 272 SER A O 1
ATOM 2208 N N . GLY A 1 273 ? -60.291 -2.418 -0.900 1.00 30.47 273 GLY A N 1
ATOM 2209 C CA . GLY A 1 273 ? -61.551 -1.870 -1.415 1.00 30.47 273 GLY A CA 1
ATOM 2210 C C . GLY A 1 273 ? -61.343 -0.898 -2.583 1.00 30.47 273 GLY A C 1
ATOM 2211 O O . GLY A 1 273 ? -60.573 0.047 -2.467 1.00 30.47 273 GLY A O 1
ATOM 2212 N N . ASP A 1 274 ? -62.014 -1.181 -3.696 1.00 31.94 274 ASP A N 1
ATOM 2213 C CA . ASP A 1 274 ? -61.871 -0.634 -5.047 1.00 31.94 274 ASP A CA 1
ATOM 2214 C C . ASP A 1 274 ? -62.322 0.824 -5.301 1.00 31.94 274 ASP A C 1
ATOM 2216 O O . ASP A 1 274 ? -63.168 1.385 -4.611 1.00 31.94 274 ASP A O 1
ATOM 2220 N N . SER A 1 275 ? -61.885 1.314 -6.472 1.00 29.61 275 SER A N 1
ATOM 2221 C CA . SER A 1 275 ? -62.630 2.127 -7.462 1.00 29.61 275 SER A CA 1
ATOM 2222 C C . SER A 1 275 ? -62.731 3.668 -7.348 1.00 29.61 275 SER A C 1
ATOM 2224 O O . SER A 1 275 ? -63.347 4.251 -6.465 1.00 29.61 275 SER A O 1
ATOM 2226 N N . TRP A 1 276 ? -62.159 4.311 -8.378 1.00 27.98 276 TRP A N 1
ATOM 2227 C CA . TRP A 1 276 ? -62.440 5.649 -8.949 1.00 27.98 276 TRP A CA 1
ATOM 2228 C C . TRP A 1 276 ? -63.906 5.750 -9.475 1.00 27.98 276 TRP A C 1
ATOM 2230 O O . TRP A 1 276 ? -64.486 4.684 -9.680 1.00 27.98 276 TRP A O 1
ATOM 2240 N N . PRO A 1 277 ? -64.508 6.934 -9.816 1.00 41.00 277 PRO A N 1
ATOM 2241 C CA . PRO A 1 277 ? -63.858 8.017 -10.566 1.00 41.00 277 PRO A CA 1
ATOM 2242 C C . PRO A 1 277 ? -64.299 9.489 -10.357 1.00 41.00 277 PRO A C 1
ATOM 2244 O O . PRO A 1 277 ? -65.249 9.844 -9.668 1.00 41.00 277 PRO A O 1
ATOM 2247 N N . ARG A 1 278 ? -63.537 10.336 -11.065 1.00 34.81 278 ARG A N 1
ATOM 2248 C CA . ARG A 1 278 ? -63.654 11.779 -11.321 1.00 34.81 278 ARG A CA 1
ATOM 2249 C C . ARG A 1 278 ? -65.068 12.243 -11.706 1.00 34.81 278 ARG A C 1
ATOM 2251 O O . ARG A 1 278 ? -65.687 11.641 -12.580 1.00 34.81 278 ARG A O 1
ATOM 2258 N N . ARG A 1 279 ? -65.456 13.442 -11.252 1.00 33.09 279 ARG A N 1
ATOM 2259 C CA . ARG A 1 279 ? -66.277 14.375 -12.046 1.00 33.09 279 ARG A CA 1
ATOM 2260 C C . ARG A 1 279 ? -65.733 15.798 -11.972 1.00 33.09 279 ARG A C 1
ATOM 2262 O O . ARG A 1 279 ? -65.410 16.314 -10.912 1.00 33.09 279 ARG A O 1
ATOM 2269 N N . ARG A 1 280 ? -65.625 16.370 -13.167 1.00 36.41 280 ARG A N 1
ATOM 2270 C CA . ARG A 1 280 ? -65.285 17.741 -13.540 1.00 36.41 280 ARG A CA 1
ATOM 2271 C C . ARG A 1 280 ? -66.612 18.484 -13.723 1.00 36.41 280 ARG A C 1
ATOM 2273 O O . ARG A 1 280 ? -67.441 17.954 -14.456 1.00 36.41 280 ARG A O 1
ATOM 2280 N N . VAL A 1 281 ? -66.791 19.659 -13.119 1.00 38.50 281 VAL A N 1
ATOM 2281 C CA . VAL A 1 281 ? -67.815 20.652 -13.507 1.00 38.50 281 VAL A CA 1
ATOM 2282 C C . VAL A 1 281 ? -67.282 22.057 -13.176 1.00 38.50 281 VAL A C 1
ATOM 2284 O O . VAL A 1 281 ? -67.224 22.442 -12.016 1.00 38.50 281 VAL A O 1
ATOM 2287 N N . GLU A 1 282 ? -66.850 22.785 -14.206 1.00 36.53 282 GLU A N 1
ATOM 2288 C CA . GLU A 1 282 ? -67.048 24.245 -14.344 1.00 36.53 282 GLU A CA 1
ATOM 2289 C C . GLU A 1 282 ? -68.484 24.468 -14.884 1.00 36.53 282 GLU A C 1
ATOM 2291 O O . GLU A 1 282 ? -69.021 23.488 -15.419 1.00 36.53 282 GLU A O 1
ATOM 2296 N N . PRO A 1 283 ? -69.131 25.663 -14.828 1.00 42.94 283 PRO A N 1
ATOM 2297 C CA . PRO A 1 283 ? -68.522 27.002 -14.978 1.00 42.94 283 PRO A CA 1
ATOM 2298 C C . PRO A 1 283 ? -69.173 28.162 -14.176 1.00 42.94 283 PRO A C 1
ATOM 2300 O O . PRO A 1 283 ? -70.198 27.990 -13.520 1.00 42.94 283 PRO A O 1
ATOM 2303 N N . GLY A 1 284 ? -68.621 29.376 -14.330 1.00 31.67 284 GLY A N 1
ATOM 2304 C CA . GLY A 1 284 ? -69.396 30.628 -14.286 1.00 31.67 284 GLY A CA 1
ATOM 2305 C C . GLY A 1 284 ? -68.797 31.755 -13.439 1.00 31.67 284 GLY A C 1
ATOM 2306 O O . GLY A 1 284 ? -68.985 31.763 -12.225 1.00 31.67 284 GLY A O 1
ATOM 2307 N N . GLY A 1 285 ? -68.150 32.725 -14.096 1.00 34.41 285 GLY A N 1
ATOM 2308 C CA . GLY A 1 285 ? -67.658 33.981 -13.516 1.00 34.41 285 GLY A CA 1
ATOM 2309 C C . GLY A 1 285 ? -66.623 34.654 -14.398 1.00 34.41 285 GLY A C 1
ATOM 2310 O O . GLY A 1 285 ? -65.439 34.294 -14.242 1.00 34.41 285 GLY A O 1
#